Protein AF-0000000071043328 (afdb_homodimer)

pLDDT: mean 83.31, std 19.73, range [27.42, 98.62]

Radius of gyration: 29.7 Å; Cα contacts (8 Å, |Δi|>4): 327; chains: 2; bounding box: 66×90×74 Å

Structure (mmCIF, N/CA/C/O backbone):
data_AF-0000000071043328-model_v1
#
loop_
_entity.id
_entity.type
_entity.pdbx_description
1 polymer 'Putative trichohyalin isoform X2'
#
loop_
_atom_site.group_PDB
_atom_site.id
_atom_site.type_symbol
_atom_site.label_atom_id
_atom_site.label_alt_id
_atom_site.label_comp_id
_atom_site.label_asym_id
_atom_site.label_entity_id
_atom_site.label_seq_id
_atom_site.pdbx_PDB_ins_code
_atom_site.Cartn_x
_atom_site.Cartn_y
_atom_site.Cartn_z
_atom_site.occupancy
_atom_site.B_iso_or_equiv
_atom_site.auth_seq_id
_atom_site.auth_comp_id
_atom_site.auth_asym_id
_atom_site.auth_atom_id
_atom_site.pdbx_PDB_model_num
ATOM 1 N N . MET A 1 1 ? 5.844 -45.094 0.774 1 55.09 1 MET A N 1
ATOM 2 C CA . MET A 1 1 ? 4.453 -44.875 1.165 1 55.09 1 MET A CA 1
ATOM 3 C C . MET A 1 1 ? 4.258 -43.469 1.681 1 55.09 1 MET A C 1
ATOM 5 O O . MET A 1 1 ? 3.299 -42.781 1.301 1 55.09 1 MET A O 1
ATOM 9 N N . ALA A 1 2 ? 5.188 -43.031 2.434 1 58.41 2 ALA A N 1
ATOM 10 C CA . ALA A 1 2 ? 5.098 -41.719 3.061 1 58.41 2 ALA A CA 1
ATOM 11 C C . ALA A 1 2 ? 5.168 -40.594 2.016 1 58.41 2 ALA A C 1
ATOM 13 O O . ALA A 1 2 ? 4.414 -39.625 2.082 1 58.41 2 ALA A O 1
ATOM 14 N N . ALA A 1 3 ? 5.945 -40.812 0.994 1 64.25 3 ALA A N 1
ATOM 15 C CA . ALA A 1 3 ? 6.109 -39.812 -0.045 1 64.25 3 ALA A CA 1
ATOM 16 C C . ALA A 1 3 ? 4.852 -39.688 -0.904 1 64.25 3 ALA A C 1
ATOM 18 O O . ALA A 1 3 ? 4.453 -38.594 -1.29 1 64.25 3 ALA A O 1
ATOM 19 N N . ALA A 1 4 ? 4.125 -40.719 -1.155 1 68.56 4 ALA A N 1
ATOM 20 C CA . ALA A 1 4 ? 2.885 -40.719 -1.929 1 68.56 4 ALA A CA 1
ATOM 21 C C . ALA A 1 4 ? 1.776 -39.969 -1.19 1 68.56 4 ALA A C 1
ATOM 23 O O . ALA A 1 4 ? 1.01 -39.219 -1.801 1 68.56 4 ALA A O 1
ATOM 24 N N . ASN A 1 5 ? 1.777 -40.062 0.119 1 76.88 5 ASN A N 1
ATOM 25 C CA . ASN A 1 5 ? 0.77 -39.406 0.927 1 76.88 5 ASN A CA 1
ATOM 26 C C . ASN A 1 5 ? 0.981 -37.875 0.937 1 76.88 5 ASN A C 1
ATOM 28 O O . ASN A 1 5 ? 0.02 -37.125 0.849 1 76.88 5 ASN A O 1
ATOM 32 N N . LYS A 1 6 ? 2.289 -37.469 0.98 1 80.62 6 LYS A N 1
ATOM 33 C CA . LYS A 1 6 ? 2.598 -36.031 0.984 1 80.62 6 LYS A CA 1
ATOM 34 C C . LYS A 1 6 ? 2.199 -35.375 -0.336 1 80.62 6 LYS A C 1
ATOM 36 O O . LYS A 1 6 ? 1.647 -34.281 -0.349 1 80.62 6 LYS A O 1
ATOM 41 N N . MET A 1 7 ? 2.4 -36.094 -1.406 1 84.69 7 MET A N 1
ATOM 42 C CA . MET A 1 7 ? 2.061 -35.562 -2.721 1 84.69 7 MET A CA 1
ATOM 43 C C . MET A 1 7 ? 0.548 -35.469 -2.896 1 84.69 7 MET A C 1
ATOM 45 O O . MET A 1 7 ? 0.041 -34.5 -3.451 1 84.69 7 MET A O 1
ATOM 49 N N . LEU A 1 8 ? -0.138 -36.5 -2.369 1 86.31 8 LEU A N 1
ATOM 50 C CA . LEU A 1 8 ? -1.594 -36.5 -2.465 1 86.31 8 LEU A CA 1
ATOM 51 C C . LEU A 1 8 ? -2.166 -35.281 -1.706 1 86.31 8 LEU A C 1
ATOM 53 O O . LEU A 1 8 ? -3.094 -34.625 -2.184 1 86.31 8 LEU A O 1
ATOM 57 N N . LEU A 1 9 ? -1.607 -35.031 -0.558 1 88 9 LEU A N 1
ATOM 58 C CA . LEU A 1 9 ? -2.053 -33.875 0.218 1 88 9 LEU A CA 1
ATOM 59 C C . LEU A 1 9 ? -1.766 -32.594 -0.525 1 88 9 LEU A C 1
ATOM 61 O O . LEU A 1 9 ? -2.586 -31.672 -0.516 1 88 9 LEU A O 1
ATOM 65 N N . SER A 1 10 ? -0.58 -32.562 -1.107 1 90.69 10 SER A N 1
ATOM 66 C CA . SER A 1 10 ? -0.2 -31.375 -1.892 1 90.69 10 SER A CA 1
ATOM 67 C C . SER A 1 10 ? -1.146 -31.172 -3.07 1 90.69 10 SER A C 1
ATOM 69 O O . SER A 1 10 ? -1.56 -30.047 -3.352 1 90.69 10 SER A O 1
ATOM 71 N N . LEU A 1 11 ? -1.57 -32.25 -3.695 1 92.06 11 LEU A N 1
ATOM 72 C CA . LEU A 1 11 ? -2.465 -32.156 -4.848 1 92.06 11 LEU A CA 1
ATOM 73 C C . LEU A 1 11 ? -3.865 -31.734 -4.422 1 92.06 11 LEU A C 1
ATOM 75 O O . LEU A 1 11 ? -4.539 -31 -5.145 1 92.06 11 LEU A O 1
ATOM 79 N N . LYS A 1 12 ? -4.309 -32.219 -3.295 1 91.88 12 LYS A N 1
ATOM 80 C CA . LYS A 1 12 ? -5.602 -31.797 -2.758 1 91.88 12 LYS A CA 1
ATOM 81 C C . LYS A 1 12 ? -5.605 -30.312 -2.438 1 91.88 12 LYS A C 1
ATOM 83 O O . LYS A 1 12 ? -6.594 -29.609 -2.689 1 91.88 12 LYS A O 1
ATOM 88 N N . ARG A 1 13 ? -4.465 -29.859 -1.866 1 93 13 ARG A N 1
ATOM 89 C CA . ARG A 1 13 ? -4.32 -28.422 -1.576 1 93 13 ARG A CA 1
ATOM 90 C C . ARG A 1 13 ? -4.359 -27.609 -2.857 1 93 13 ARG A C 1
ATOM 92 O O . ARG A 1 13 ? -5.027 -26.578 -2.918 1 93 13 ARG A O 1
ATOM 99 N N . LEU A 1 14 ? -3.725 -28 -3.871 1 94.5 14 LEU A N 1
ATOM 100 C CA . LEU A 1 14 ? -3.693 -27.297 -5.145 1 94.5 14 LEU A CA 1
ATOM 101 C C . LEU A 1 14 ? -5.086 -27.234 -5.766 1 94.5 14 LEU A C 1
ATOM 103 O O . LEU A 1 14 ? -5.477 -26.203 -6.324 1 94.5 14 LEU A O 1
ATOM 107 N N . LYS A 1 15 ? -5.812 -28.375 -5.648 1 93.25 15 LYS A N 1
ATOM 108 C CA . LYS A 1 15 ? -7.18 -28.406 -6.16 1 93.25 15 LYS A CA 1
ATOM 109 C C . LYS A 1 15 ? -8.055 -27.391 -5.426 1 93.25 15 LYS A C 1
ATOM 111 O O . LYS A 1 15 ? -8.82 -26.656 -6.051 1 93.25 15 LYS A O 1
ATOM 116 N N . ARG A 1 16 ? -7.949 -27.359 -4.164 1 94.06 16 ARG A N 1
ATOM 117 C CA . ARG A 1 16 ? -8.719 -26.406 -3.367 1 94.06 16 ARG A CA 1
ATOM 118 C C . ARG A 1 16 ? -8.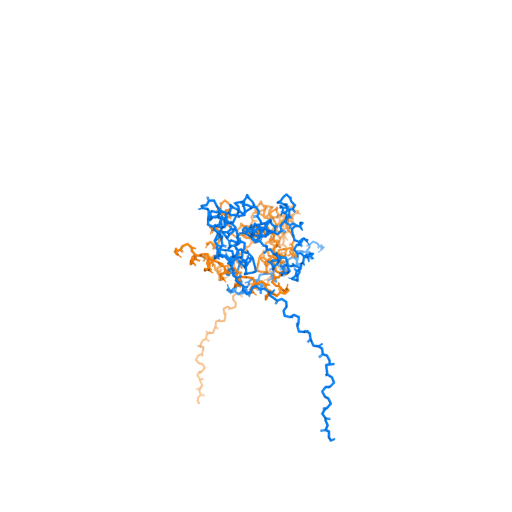391 -24.969 -3.756 1 94.06 16 ARG A C 1
ATOM 120 O O . ARG A 1 16 ? -9.281 -24.125 -3.836 1 94.06 16 ARG A O 1
ATOM 127 N N . LEU A 1 17 ? -7.129 -24.688 -3.971 1 95.06 17 LEU A N 1
ATOM 128 C CA . LEU A 1 17 ? -6.691 -23.344 -4.316 1 95.06 17 LEU A CA 1
ATOM 129 C C . LEU A 1 17 ? -7.184 -22.953 -5.703 1 95.06 17 LEU A C 1
ATOM 131 O O . LEU A 1 17 ? -7.551 -21.797 -5.938 1 95.06 17 LEU A O 1
ATOM 135 N N . LYS A 1 18 ? -7.227 -23.906 -6.598 1 94.69 18 LYS A N 1
ATOM 136 C CA . LYS A 1 18 ? -7.797 -23.641 -7.914 1 94.69 18 LYS A CA 1
ATOM 137 C C . LYS A 1 18 ? -9.281 -23.328 -7.816 1 94.69 18 LYS A C 1
ATOM 139 O O . LYS A 1 18 ? -9.773 -22.422 -8.492 1 94.69 18 LYS A O 1
ATOM 144 N N . ASP A 1 19 ? -10.016 -24.031 -6.918 1 93.69 19 ASP A N 1
ATOM 145 C CA . ASP A 1 19 ? -11.43 -23.75 -6.691 1 93.69 19 ASP A CA 1
ATOM 146 C C . ASP A 1 19 ? -11.633 -22.344 -6.156 1 93.69 19 ASP A C 1
ATOM 148 O O . ASP A 1 19 ? -12.602 -21.672 -6.52 1 93.69 19 ASP A O 1
ATOM 152 N N . GLU A 1 20 ? -10.75 -21.906 -5.273 1 92.5 20 GLU A N 1
ATOM 153 C CA . GLU A 1 20 ? -10.828 -20.547 -4.738 1 92.5 20 GLU A CA 1
ATOM 154 C C . GLU A 1 20 ? -10.664 -19.5 -5.844 1 92.5 20 GLU A C 1
ATOM 156 O O . GLU A 1 20 ? -11.375 -18.5 -5.863 1 92.5 20 GLU A O 1
ATOM 161 N N . ILE A 1 21 ? -9.766 -19.734 -6.766 1 93.94 21 ILE A N 1
ATOM 162 C CA . ILE A 1 21 ? -9.516 -18.812 -7.863 1 93.94 21 ILE A CA 1
ATOM 163 C C . ILE A 1 21 ? -10.711 -18.812 -8.812 1 93.94 21 ILE A C 1
ATOM 165 O O . ILE A 1 21 ? -11.094 -17.766 -9.352 1 93.94 21 ILE A O 1
ATOM 169 N N . LEU A 1 22 ? -11.344 -20.031 -8.969 1 92.38 22 LEU A N 1
ATOM 170 C CA . LEU A 1 22 ? -12.531 -20.156 -9.805 1 92.38 22 LEU A CA 1
ATOM 171 C C . LEU A 1 22 ? -13.68 -19.312 -9.242 1 92.38 22 LEU A C 1
ATOM 173 O O . LEU A 1 22 ? -14.578 -18.906 -9.984 1 92.38 22 LEU A O 1
ATOM 177 N N . ASN A 1 23 ? -13.602 -19.047 -7.977 1 91.69 23 ASN A N 1
ATOM 178 C CA . ASN A 1 23 ? -14.6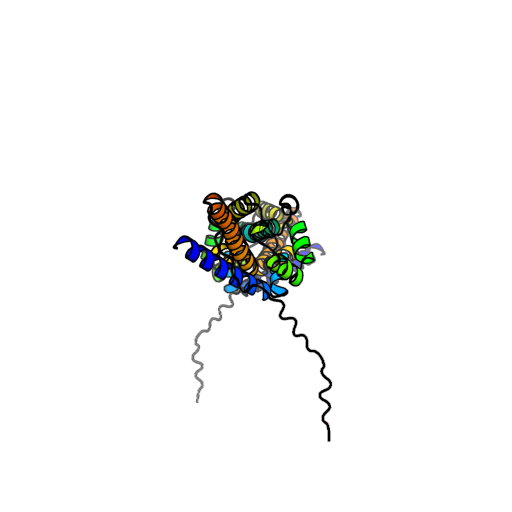72 -18.312 -7.324 1 91.69 23 ASN A CA 1
ATOM 179 C C . ASN A 1 23 ? -14.281 -16.844 -7.094 1 91.69 23 ASN A C 1
ATOM 181 O O . ASN A 1 23 ? -14.93 -16.141 -6.316 1 91.69 23 ASN A O 1
ATOM 185 N N . LEU A 1 24 ? -13.242 -16.406 -7.719 1 90.12 24 LEU A N 1
ATOM 186 C CA . LEU A 1 24 ? -12.82 -15.016 -7.617 1 90.12 24 LEU A CA 1
ATOM 187 C C . LEU A 1 24 ? -13.922 -14.078 -8.094 1 90.12 24 LEU A C 1
ATOM 189 O O . LEU A 1 24 ? -14.578 -14.344 -9.109 1 90.12 24 LEU A O 1
ATOM 193 N N . LYS A 1 25 ? -14.102 -12.984 -7.395 1 89.75 25 LYS A N 1
ATOM 194 C CA . LYS A 1 25 ? -15 -11.93 -7.863 1 89.75 25 LYS A CA 1
ATOM 195 C C . LYS A 1 25 ? -14.25 -10.914 -8.727 1 89.75 25 LYS A C 1
ATOM 197 O O . LYS A 1 25 ? -13.055 -10.695 -8.539 1 89.75 25 LYS A O 1
ATOM 202 N N . GLN A 1 26 ? -15 -10.359 -9.656 1 89.38 26 GLN A N 1
ATOM 203 C CA . GLN A 1 26 ? -14.438 -9.305 -10.492 1 89.38 26 GLN A CA 1
ATOM 204 C C . GLN A 1 26 ? -13.883 -8.164 -9.648 1 89.38 26 GLN A C 1
ATOM 206 O O . GLN A 1 26 ? -12.844 -7.586 -9.969 1 89.38 26 GLN A O 1
ATOM 211 N N . SER A 1 27 ? -14.57 -7.848 -8.578 1 83.56 27 SER A N 1
ATOM 212 C CA . SER A 1 27 ? -14.148 -6.777 -7.676 1 83.56 27 SER A CA 1
ATOM 213 C C . SER A 1 27 ? -12.805 -7.094 -7.035 1 83.56 27 SER A C 1
ATOM 215 O O . SER A 1 27 ? -12 -6.191 -6.793 1 83.56 27 SER A O 1
ATOM 217 N N . THR A 1 28 ? -12.508 -8.367 -6.762 1 82.06 28 THR A N 1
ATOM 218 C CA . THR A 1 28 ? -11.234 -8.797 -6.184 1 82.06 28 THR A CA 1
ATOM 219 C C . THR A 1 28 ? -10.094 -8.555 -7.164 1 82.06 28 THR A C 1
ATOM 221 O O . THR A 1 28 ? -9.047 -8.023 -6.785 1 82.06 28 THR A O 1
ATOM 224 N N . VAL A 1 29 ? -10.328 -8.844 -8.445 1 89 29 VAL A N 1
ATOM 225 C CA . VAL A 1 29 ? -9.328 -8.617 -9.484 1 89 29 VAL A CA 1
ATOM 226 C C . VAL A 1 29 ? -9.078 -7.121 -9.641 1 89 29 VAL A C 1
ATOM 228 O O . VAL A 1 29 ? -7.926 -6.688 -9.75 1 89 29 VAL A O 1
ATOM 231 N N . ALA A 1 30 ? -10.172 -6.375 -9.578 1 83.81 30 ALA A N 1
ATOM 232 C CA . ALA A 1 30 ? -10.062 -4.922 -9.664 1 83.81 30 ALA A CA 1
ATOM 233 C C . ALA A 1 30 ? -9.258 -4.359 -8.492 1 83.81 30 ALA A C 1
ATOM 235 O O . ALA A 1 30 ? -8.469 -3.43 -8.656 1 83.81 30 ALA A O 1
ATOM 236 N N . GLU A 1 31 ? -9.492 -4.918 -7.359 1 80.81 31 GLU A N 1
ATOM 237 C CA . GLU A 1 31 ? -8.758 -4.512 -6.16 1 80.81 31 GLU A CA 1
ATOM 238 C C . GLU A 1 31 ? -7.266 -4.781 -6.312 1 80.81 31 GLU A C 1
ATOM 240 O O . GLU A 1 31 ? -6.441 -3.93 -5.969 1 80.81 31 GLU A O 1
ATOM 245 N N . ILE A 1 32 ? -6.895 -5.926 -6.766 1 84.81 32 ILE A N 1
ATOM 246 C CA . ILE A 1 32 ? -5.488 -6.266 -6.965 1 84.81 32 ILE A CA 1
ATOM 247 C C . ILE A 1 32 ? -4.863 -5.305 -7.973 1 84.81 32 ILE A C 1
ATOM 249 O O . ILE A 1 32 ? -3.771 -4.777 -7.746 1 84.81 32 ILE A O 1
ATOM 253 N N . ARG A 1 33 ? -5.578 -5.055 -9 1 82.44 33 ARG A N 1
ATOM 254 C CA . ARG A 1 33 ? -5.105 -4.191 -10.078 1 82.44 33 ARG A CA 1
ATOM 255 C C . ARG A 1 33 ? -4.906 -2.762 -9.594 1 82.44 33 ARG A C 1
ATOM 257 O O . ARG A 1 33 ? -3.941 -2.098 -9.977 1 82.44 33 ARG A O 1
ATOM 264 N N . SER A 1 34 ? -5.832 -2.309 -8.836 1 74.31 34 SER A N 1
ATOM 265 C CA . SER A 1 34 ? -5.824 -0.915 -8.406 1 74.31 34 SER A CA 1
ATOM 266 C C . SER A 1 34 ? -4.891 -0.707 -7.219 1 74.31 34 SER A C 1
ATOM 268 O O . SER A 1 34 ? -4.848 0.381 -6.641 1 74.31 34 SER A O 1
ATOM 270 N N . TYR A 1 35 ? -4.355 -1.913 -6.922 1 68 35 TYR A N 1
ATOM 271 C CA . TYR A 1 35 ? -3.432 -1.792 -5.801 1 68 35 TYR A CA 1
ATOM 272 C C . TYR A 1 35 ? -2.355 -0.751 -6.09 1 68 35 TYR A C 1
ATOM 274 O O . TYR A 1 35 ? -1.749 -0.759 -7.164 1 68 35 TYR A O 1
ATOM 282 N N . SER A 1 36 ? -2.439 0.444 -5.832 1 54.66 36 SER A N 1
ATOM 283 C CA . SER A 1 36 ? -1.44 1.483 -6.055 1 54.66 36 SER A CA 1
ATOM 284 C C . SER A 1 36 ? -0.15 1.182 -5.301 1 54.66 36 SER A C 1
ATOM 286 O O . SER A 1 36 ? -0.187 0.688 -4.172 1 54.66 36 SER A O 1
ATOM 288 N N . LYS A 1 37 ? 0.862 0.833 -6.191 1 48.47 37 LYS A N 1
ATOM 289 C CA . LYS A 1 37 ? 2.201 0.502 -5.715 1 48.47 37 LYS A CA 1
ATOM 290 C C . LYS A 1 37 ? 2.428 1.033 -4.301 1 48.47 37 LYS A C 1
ATOM 292 O O . LYS A 1 37 ? 2.801 0.278 -3.4 1 48.47 37 LYS A O 1
ATOM 297 N N . HIS A 1 38 ? 3.285 2.166 -4.262 1 48.28 38 HIS A N 1
ATOM 298 C CA . HIS A 1 38 ? 4.168 2.619 -3.193 1 48.28 38 HIS A CA 1
ATOM 299 C C . HIS A 1 38 ? 3.402 3.432 -2.154 1 48.28 38 HIS A C 1
ATOM 301 O O . HIS A 1 38 ? 2.719 4.398 -2.496 1 48.28 38 HIS A O 1
ATOM 307 N N . THR A 1 39 ? 2.752 2.639 -1.415 1 55.19 39 THR A N 1
ATOM 308 C CA . THR A 1 39 ? 2.172 3.256 -0.229 1 55.19 39 THR A CA 1
ATOM 309 C C . THR A 1 39 ? 3.133 4.273 0.376 1 55.19 39 THR A C 1
ATOM 311 O O . THR A 1 39 ? 3.254 4.375 1.599 1 55.19 39 THR A O 1
ATOM 314 N N . PRO A 1 40 ? 4.055 4.629 -0.543 1 64.62 40 PRO A N 1
ATOM 315 C CA . PRO A 1 40 ? 4.855 5.766 -0.079 1 64.62 40 PRO A CA 1
ATOM 316 C C . PRO A 1 40 ? 4.012 7.012 0.18 1 64.62 40 PRO A C 1
ATOM 318 O O . PRO A 1 40 ? 4.387 7.855 1 1 64.62 40 PRO A O 1
ATOM 321 N N . HIS A 1 41 ? 2.879 6.895 -0.45 1 75.25 41 HIS A N 1
ATOM 322 C CA . HIS A 1 41 ? 2.061 8.102 -0.341 1 75.25 41 HIS A CA 1
ATOM 323 C C . HIS A 1 41 ? 1.613 8.336 1.098 1 75.25 41 HIS A C 1
ATOM 325 O O . HIS A 1 41 ? 1.796 9.422 1.64 1 75.25 41 HIS A O 1
ATOM 331 N N . VAL A 1 42 ? 1.229 7.234 1.677 1 86.31 42 VAL A N 1
ATOM 332 C CA . VAL A 1 42 ? 0.677 7.371 3.02 1 86.31 42 VAL A CA 1
ATOM 333 C C . VAL A 1 42 ? 1.786 7.75 3.998 1 86.31 42 VAL A C 1
ATOM 335 O O . VAL A 1 42 ? 1.62 8.656 4.812 1 86.31 42 VAL A O 1
ATOM 338 N N . HIS A 1 43 ? 2.889 7.129 3.807 1 87.31 43 HIS A N 1
ATOM 339 C CA . HIS A 1 43 ? 4.008 7.422 4.695 1 87.31 43 HIS A CA 1
ATOM 340 C C . HIS A 1 43 ? 4.48 8.859 4.531 1 87.31 43 HIS A C 1
ATOM 342 O O . HIS A 1 43 ? 4.645 9.586 5.52 1 87.31 43 HIS A O 1
ATOM 348 N N . LYS A 1 44 ? 4.637 9.289 3.338 1 90.94 44 LYS A N 1
ATOM 349 C CA . LYS A 1 44 ? 5.117 10.641 3.072 1 90.94 44 LYS A CA 1
ATOM 350 C C . LYS A 1 44 ? 4.125 11.688 3.568 1 90.94 44 LYS A C 1
ATOM 352 O O . LYS A 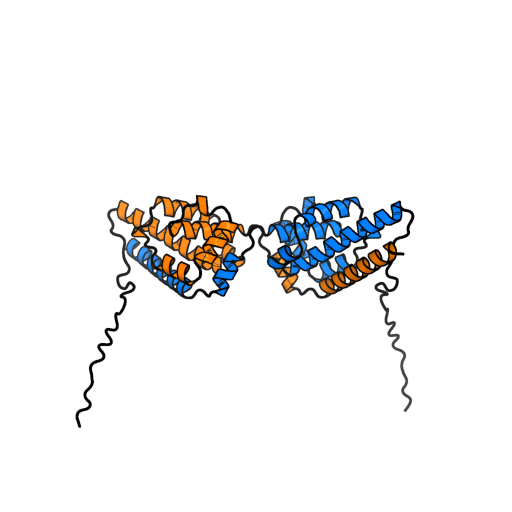1 44 ? 4.52 12.719 4.102 1 90.94 44 LYS A O 1
ATOM 357 N N . VAL A 1 45 ? 2.822 11.406 3.395 1 94.94 45 VAL A N 1
ATOM 358 C CA . VAL A 1 45 ? 1.792 12.305 3.895 1 94.94 45 VAL A CA 1
ATOM 359 C C . VAL A 1 45 ? 1.877 12.398 5.418 1 94.94 45 VAL A C 1
ATOM 361 O O . VAL A 1 45 ? 1.81 13.492 5.984 1 94.94 45 VAL A O 1
ATOM 364 N N . MET A 1 46 ? 2.096 11.258 6.031 1 95.06 46 MET A N 1
ATOM 365 C CA . MET A 1 46 ? 2.135 11.258 7.488 1 95.06 46 MET A CA 1
ATOM 366 C C . MET A 1 46 ? 3.418 11.906 7.996 1 95.06 46 MET A C 1
ATOM 368 O O . MET A 1 46 ? 3.406 12.602 9.016 1 95.06 46 MET A O 1
ATOM 372 N N . ILE A 1 47 ? 4.512 11.766 7.301 1 95.56 47 ILE A N 1
ATOM 373 C CA . ILE A 1 47 ? 5.742 12.484 7.621 1 95.56 47 ILE A CA 1
ATOM 374 C C . ILE A 1 47 ? 5.488 13.992 7.574 1 95.56 47 ILE A C 1
ATOM 376 O O . ILE A 1 47 ? 5.773 14.703 8.539 1 95.56 47 ILE A O 1
ATOM 380 N N . ALA A 1 48 ? 4.883 14.469 6.465 1 97.81 48 ALA A N 1
ATOM 381 C CA . ALA A 1 48 ? 4.605 15.891 6.297 1 97.81 48 ALA A CA 1
ATOM 382 C C . ALA A 1 48 ? 3.695 16.406 7.41 1 97.81 48 ALA A C 1
ATOM 384 O O . ALA A 1 48 ? 3.941 17.469 7.98 1 97.81 48 ALA A O 1
ATOM 385 N N . THR A 1 49 ? 2.707 15.609 7.766 1 98.31 49 THR A N 1
ATOM 386 C CA . THR A 1 49 ? 1.745 15.969 8.805 1 98.31 49 THR A CA 1
ATOM 387 C C . THR A 1 49 ? 2.434 16.109 10.156 1 98.31 49 THR A C 1
ATOM 389 O O . THR A 1 49 ? 2.27 17.109 10.844 1 98.31 49 THR A O 1
ATOM 392 N N . TYR A 1 50 ? 3.232 15.188 10.461 1 98.12 50 TYR A N 1
ATOM 393 C CA . TYR A 1 50 ? 3.84 15.18 11.789 1 98.12 50 TYR A CA 1
ATOM 394 C C . TYR A 1 50 ? 4.965 16.203 11.875 1 98.12 50 TYR A C 1
ATOM 396 O O . TYR A 1 50 ? 5.25 16.734 12.953 1 98.12 50 TYR A O 1
ATOM 404 N N . ILE A 1 51 ? 5.586 16.547 10.805 1 98.31 51 ILE A N 1
ATOM 405 C CA . ILE A 1 51 ? 6.535 17.656 10.789 1 98.31 51 ILE A CA 1
ATOM 406 C C . ILE A 1 51 ? 5.82 18.953 11.18 1 98.31 51 ILE A C 1
ATOM 408 O O . ILE A 1 51 ? 6.316 19.719 12.008 1 98.31 51 ILE A O 1
ATOM 412 N N . LEU A 1 52 ? 4.605 19.156 10.68 1 98.31 52 LEU A N 1
ATOM 413 C CA . LEU A 1 52 ? 3.838 20.359 11.008 1 98.31 52 LEU A CA 1
ATOM 414 C C . LEU A 1 52 ? 3.441 20.359 12.477 1 98.31 52 LEU A C 1
ATOM 416 O O . LEU A 1 52 ? 3.277 21.422 13.086 1 98.31 52 LEU A O 1
ATOM 420 N N . LEU A 1 53 ? 3.379 19.172 12.984 1 97.25 53 LEU A N 1
ATOM 421 C CA . LEU A 1 53 ? 2.949 19.047 14.375 1 97.25 53 LEU A CA 1
ATOM 422 C C . LEU A 1 53 ? 4.145 19.078 15.32 1 97.25 53 LEU A C 1
ATOM 424 O O . LEU A 1 53 ? 3.996 18.875 16.531 1 97.25 53 LEU A O 1
ATOM 428 N N . GLY A 1 54 ? 5.305 19.219 14.766 1 96.62 54 GLY A N 1
ATOM 429 C CA . GLY A 1 54 ? 6.449 19.531 15.602 1 96.62 54 GLY A CA 1
ATOM 430 C C . GLY A 1 54 ? 7.402 18.375 15.766 1 96.62 54 GLY A C 1
ATOM 431 O O . GLY A 1 54 ? 8.305 18.422 16.609 1 96.62 54 GLY A O 1
ATOM 432 N N . ASN A 1 55 ? 7.238 17.344 15.023 1 96.56 55 ASN A N 1
ATOM 433 C CA . ASN A 1 55 ? 8.141 16.203 15.094 1 96.56 55 ASN A CA 1
ATOM 434 C C . ASN A 1 55 ? 9.312 16.359 14.133 1 96.56 55 ASN A C 1
ATOM 436 O O . ASN A 1 55 ? 9.18 16.953 13.062 1 96.56 55 ASN A O 1
ATOM 440 N N . LYS A 1 56 ? 10.43 15.805 14.523 1 95.5 56 LYS A N 1
ATOM 441 C CA . LYS A 1 56 ? 11.609 15.828 13.656 1 95.5 56 LYS A CA 1
ATOM 442 C C . LYS A 1 56 ? 11.5 14.781 12.555 1 95.5 56 LYS A C 1
ATOM 444 O O . LYS A 1 56 ? 11.125 13.633 12.82 1 95.5 56 LYS A O 1
ATOM 449 N N . GLU A 1 57 ? 11.828 15.227 11.383 1 93.19 57 GLU A N 1
ATOM 450 C CA . GLU A 1 57 ? 11.734 14.344 10.219 1 93.19 57 GLU A CA 1
ATOM 451 C C . GLU A 1 57 ? 12.523 13.055 10.438 1 93.19 57 GLU A C 1
ATOM 453 O O . GLU A 1 57 ? 12.102 11.984 10.008 1 93.19 57 GLU A O 1
ATOM 458 N N . SER A 1 58 ? 13.68 13.203 11.07 1 92.62 58 SER A N 1
ATOM 459 C CA . SER A 1 58 ? 14.578 12.078 11.273 1 92.62 58 SER A CA 1
ATOM 460 C C . SER A 1 58 ? 13.898 10.953 12.055 1 92.62 58 SER A C 1
ATOM 462 O O . SER A 1 58 ? 14.227 9.781 11.883 1 92.62 58 SER A O 1
ATOM 464 N N . GLU A 1 59 ? 12.93 11.227 12.836 1 92.5 59 GLU A N 1
ATOM 465 C CA . GLU A 1 59 ? 12.242 10.25 13.672 1 92.5 59 GLU A CA 1
ATOM 466 C C . GLU A 1 59 ? 11.062 9.625 12.938 1 92.5 59 GLU A C 1
ATOM 468 O O . GLU A 1 59 ? 10.453 8.664 13.422 1 92.5 59 GLU A O 1
ATOM 473 N N . LEU A 1 60 ? 10.805 10.109 11.758 1 93.88 60 LEU A N 1
ATOM 474 C CA . LEU A 1 60 ? 9.57 9.758 11.062 1 93.88 60 LEU A CA 1
ATOM 475 C C . LEU A 1 60 ? 9.859 8.891 9.844 1 93.88 60 LEU A C 1
ATOM 477 O O . LEU A 1 60 ? 8.945 8.328 9.25 1 93.88 60 LEU A O 1
ATOM 481 N N . LYS A 1 61 ? 11.117 8.688 9.578 1 88.81 61 LYS A N 1
ATOM 482 C CA . LYS A 1 61 ? 11.516 8.039 8.336 1 88.81 61 LYS A CA 1
ATOM 483 C C . LYS A 1 61 ? 11.273 6.531 8.406 1 88.81 61 LYS A C 1
ATOM 485 O O . LYS A 1 61 ? 11.031 5.887 7.383 1 88.81 61 LYS A O 1
ATOM 490 N N . ASP A 1 62 ? 11.406 6.031 9.602 1 84.88 62 ASP A N 1
ATOM 491 C CA . ASP A 1 62 ? 11.117 4.613 9.797 1 84.88 62 ASP A CA 1
ATOM 492 C C . ASP A 1 62 ? 9.609 4.375 9.914 1 84.88 62 ASP A C 1
ATOM 494 O O . ASP A 1 62 ? 8.977 4.809 10.883 1 84.88 62 ASP A O 1
ATOM 498 N N . TRP A 1 63 ? 9.039 3.617 8.961 1 84.06 63 TRP A N 1
ATOM 499 C CA . TRP A 1 63 ? 7.586 3.463 8.914 1 84.06 63 TRP A CA 1
ATOM 500 C C . TRP A 1 63 ? 7.07 2.752 10.164 1 84.06 63 TRP A C 1
ATOM 502 O O . TRP A 1 63 ? 6.016 3.104 10.695 1 84.06 63 TRP A O 1
ATOM 512 N N . LYS A 1 64 ? 7.785 1.702 10.562 1 82.25 64 LYS A N 1
ATOM 513 C CA . LYS A 1 64 ? 7.344 0.99 11.758 1 82.25 64 LYS A CA 1
ATOM 514 C C . LYS A 1 64 ? 7.285 1.926 12.961 1 82.25 64 LYS A C 1
ATOM 516 O O . LYS A 1 64 ? 6.348 1.855 13.766 1 82.25 64 LYS A O 1
ATOM 521 N N . LYS A 1 65 ? 8.258 2.736 13.094 1 88.12 65 LYS A N 1
ATOM 522 C CA . LYS A 1 65 ? 8.25 3.73 14.164 1 88.12 65 LYS A CA 1
ATOM 523 C C . LYS A 1 65 ? 7.121 4.738 13.977 1 88.12 65 LYS A C 1
ATOM 525 O O . LYS A 1 65 ? 6.469 5.137 14.945 1 88.12 65 LYS A O 1
ATOM 530 N N . MET A 1 66 ? 6.918 5.156 12.766 1 90.19 66 MET A N 1
ATOM 531 C CA . MET A 1 66 ? 5.824 6.07 12.445 1 90.19 66 MET A CA 1
ATOM 532 C C . MET A 1 66 ? 4.477 5.441 12.789 1 90.19 66 MET A C 1
ATOM 534 O O . MET A 1 66 ? 3.607 6.102 13.359 1 90.19 66 MET A O 1
ATOM 538 N N . GLN A 1 67 ? 4.359 4.168 12.438 1 87.88 67 GLN A N 1
ATOM 539 C CA . GLN A 1 67 ? 3.137 3.451 12.773 1 87.88 67 GLN A CA 1
ATOM 540 C C . GLN A 1 67 ? 2.891 3.463 14.281 1 87.88 67 GLN A C 1
ATOM 542 O O . GLN A 1 67 ? 1.774 3.727 14.734 1 87.88 67 GLN A O 1
ATOM 547 N N . ALA A 1 68 ? 3.955 3.156 14.977 1 91.62 68 ALA A N 1
ATOM 548 C CA . ALA A 1 68 ? 3.857 3.168 16.438 1 91.62 68 ALA A CA 1
ATOM 549 C C . ALA A 1 68 ? 3.457 4.551 16.938 1 91.62 68 ALA A C 1
ATOM 551 O O . ALA A 1 68 ? 2.652 4.668 17.859 1 91.62 68 ALA A O 1
ATOM 552 N N . LEU A 1 69 ? 4.004 5.543 16.375 1 94.69 69 LEU A N 1
ATOM 553 C CA . LEU A 1 69 ? 3.688 6.914 16.75 1 94.69 69 LEU A CA 1
ATOM 554 C C . LEU A 1 69 ? 2.229 7.242 16.453 1 94.69 69 LEU A C 1
ATOM 556 O O . LEU A 1 69 ? 1.545 7.859 17.281 1 94.69 69 LEU A O 1
ATOM 560 N N . ILE A 1 70 ? 1.758 6.887 15.273 1 93.81 70 ILE A N 1
ATOM 561 C CA . ILE A 1 70 ? 0.364 7.094 14.898 1 93.81 70 ILE A CA 1
ATOM 562 C C . ILE A 1 70 ? -0.55 6.387 15.898 1 93.81 70 ILE A C 1
ATOM 564 O O . ILE A 1 70 ? -1.537 6.961 16.359 1 93.81 70 ILE A O 1
ATOM 568 N N . GLY A 1 71 ? -0.171 5.172 16.203 1 93.19 71 GLY A N 1
ATOM 569 C CA . GLY A 1 71 ? -0.938 4.402 17.172 1 93.19 71 GLY A CA 1
ATOM 570 C C . GLY A 1 71 ? -0.961 5.031 18.547 1 93.19 71 GLY A C 1
ATOM 571 O O . GLY A 1 71 ? -2.014 5.098 19.188 1 93.19 71 GLY A O 1
ATOM 572 N N . LYS A 1 72 ? 0.156 5.453 19 1 94.81 72 LYS A N 1
ATOM 573 C CA . LYS A 1 72 ? 0.272 6.094 20.297 1 94.81 72 LYS A CA 1
ATOM 574 C C . LYS A 1 72 ? -0.52 7.398 20.344 1 94.81 72 LYS A C 1
ATOM 576 O O . LYS A 1 72 ? -1.137 7.719 21.359 1 94.81 72 LYS A O 1
ATOM 581 N N . THR A 1 73 ? -0.445 8.188 19.328 1 95.19 73 THR A N 1
ATOM 582 C CA . THR A 1 73 ? -1.189 9.438 19.266 1 95.19 73 THR A CA 1
ATOM 583 C C . THR A 1 73 ? -2.691 9.18 19.281 1 95.19 73 THR A C 1
ATOM 585 O O . THR A 1 73 ? -3.424 9.805 20.062 1 95.19 73 THR A O 1
ATOM 588 N N . GLY A 1 74 ? -3.139 8.242 18.453 1 93.75 74 GLY A N 1
ATOM 589 C CA . GLY A 1 74 ? -4.543 7.867 18.391 1 93.75 74 GLY A CA 1
ATOM 590 C C . GLY A 1 74 ? -5.43 8.961 17.828 1 93.75 74 GLY A C 1
ATOM 591 O O . GLY A 1 74 ? -4.941 10.039 17.469 1 93.75 74 GLY A O 1
ATOM 592 N N . LYS A 1 75 ? -6.754 8.672 17.734 1 93.44 75 LYS A N 1
ATOM 593 C CA . LYS A 1 75 ? -7.758 9.57 17.156 1 93.44 75 LYS A CA 1
ATOM 594 C C . LYS A 1 75 ? -7.84 10.875 17.938 1 93.44 75 LYS A C 1
ATOM 596 O O . LYS A 1 75 ? -7.773 11.961 17.359 1 93.44 75 LYS A O 1
ATOM 601 N N . GLU A 1 76 ? -7.883 10.758 19.219 1 96.25 76 GLU A N 1
ATOM 602 C CA . GLU A 1 76 ? -8.055 11.945 20.047 1 96.25 76 GLU A CA 1
ATOM 603 C C . GLU A 1 76 ? -6.785 12.797 20.062 1 96.25 76 GLU A C 1
ATOM 605 O O . GLU A 1 76 ? -6.859 14.023 20.078 1 96.25 76 GLU A O 1
ATOM 610 N N . GLY A 1 77 ? -5.645 12.133 20.109 1 96.5 77 GLY A N 1
ATOM 611 C CA . GLY A 1 77 ? -4.383 12.859 20.047 1 96.5 77 GLY A CA 1
ATOM 612 C C . GLY A 1 77 ? -4.199 13.625 18.75 1 96.5 77 GLY A C 1
ATOM 613 O O . GLY A 1 77 ? -3.758 14.781 18.766 1 96.5 77 GLY A O 1
ATOM 614 N N . MET A 1 78 ? -4.551 13.047 17.625 1 95.62 78 MET A N 1
ATOM 615 C CA . MET A 1 78 ? -4.449 13.703 16.328 1 95.62 78 MET A CA 1
ATOM 616 C C . MET A 1 78 ? -5.387 14.906 16.25 1 95.62 78 MET A C 1
ATOM 618 O O . MET A 1 78 ? -4.992 15.977 15.781 1 95.62 78 MET A O 1
ATOM 622 N N . LYS A 1 79 ? -6.609 14.695 16.734 1 95.44 79 LYS A N 1
ATOM 623 C CA . LYS A 1 79 ? -7.578 15.789 16.766 1 95.44 79 LYS A CA 1
ATOM 624 C C . LYS A 1 79 ? -7.039 16.969 17.578 1 95.44 79 LYS A C 1
ATOM 626 O O . LYS A 1 79 ? -7.047 18.109 17.094 1 95.44 79 LYS A O 1
ATOM 631 N N . ARG A 1 80 ? -6.598 16.641 18.719 1 96.44 80 ARG A N 1
ATOM 632 C CA . ARG A 1 80 ? -6.094 17.672 19.625 1 96.44 80 ARG A CA 1
ATOM 633 C C . ARG A 1 80 ? -4.922 18.422 19 1 96.44 80 ARG A C 1
ATOM 635 O O . ARG A 1 80 ? -4.895 19.656 19 1 96.44 80 ARG A O 1
ATOM 642 N N . ARG A 1 81 ? -3.949 17.766 18.5 1 96.31 81 ARG A N 1
ATOM 643 C CA . ARG A 1 81 ? -2.734 18.359 17.953 1 96.31 81 ARG A CA 1
ATOM 644 C C . ARG A 1 81 ? -3.051 19.219 16.734 1 96.31 81 ARG A C 1
ATOM 646 O O . ARG A 1 81 ? -2.477 20.312 16.578 1 96.31 81 ARG A O 1
ATOM 653 N N . VAL A 1 82 ? -3.951 18.75 15.891 1 96.69 82 VAL A N 1
ATOM 654 C CA . VAL A 1 82 ? -4.332 19.516 14.711 1 96.69 82 VAL A CA 1
ATOM 655 C C . VAL A 1 82 ? -5.082 20.781 15.133 1 96.69 82 VAL A C 1
ATOM 657 O O . VAL A 1 82 ? -4.859 21.859 14.578 1 96.69 82 VAL A O 1
ATOM 660 N N . MET A 1 83 ? -5.961 20.688 16.125 1 95.38 83 MET A N 1
ATOM 661 C CA . MET A 1 83 ? -6.719 21.844 16.609 1 95.38 83 MET A CA 1
ATOM 662 C C . MET A 1 83 ? -5.797 22.875 17.25 1 95.38 83 MET A C 1
ATOM 664 O O . MET A 1 83 ? -6.039 24.078 17.141 1 95.38 83 MET A O 1
ATOM 668 N N . GLU A 1 84 ? -4.77 22.328 17.812 1 95.31 84 GLU A N 1
ATOM 669 C CA . GLU A 1 84 ? -3.855 23.219 18.531 1 95.31 84 GLU A CA 1
ATOM 670 C C . GLU A 1 84 ? -2.797 23.797 17.609 1 95.31 84 GLU A C 1
ATOM 672 O O . GLU A 1 84 ? -2.113 24.766 17.953 1 95.31 84 GLU A O 1
ATOM 677 N N . ALA A 1 85 ? -2.656 23.234 16.469 1 96.44 85 ALA A N 1
ATOM 678 C CA . ALA A 1 85 ? -1.673 23.734 15.523 1 96.44 85 ALA A CA 1
ATOM 679 C C . ALA A 1 85 ? -1.999 25.172 15.102 1 96.44 85 ALA A C 1
ATOM 681 O O . ALA A 1 85 ? -3.111 25.453 14.656 1 96.44 85 ALA A O 1
ATOM 682 N N . ASP A 1 86 ? -1.062 26.031 15.297 1 94.5 86 ASP A N 1
ATOM 683 C CA . ASP A 1 86 ? -1.162 27.438 14.969 1 94.5 86 ASP A CA 1
ATOM 684 C C . ASP A 1 86 ? -0.186 27.812 13.859 1 94.5 86 ASP A C 1
ATOM 686 O O . ASP A 1 86 ? 1.027 27.859 14.078 1 94.5 86 ASP A O 1
ATOM 690 N N . PRO A 1 87 ? -0.704 28.156 12.695 1 95.44 87 PRO A N 1
ATOM 691 C CA . PRO A 1 87 ? 0.172 28.5 11.57 1 95.44 87 PRO A CA 1
ATOM 692 C C . PRO A 1 87 ? 1.125 29.641 11.906 1 95.44 87 PRO A C 1
ATOM 694 O O . PRO A 1 87 ? 2.207 29.75 11.32 1 95.44 87 PRO A O 1
ATOM 697 N N . ASN A 1 88 ? 0.749 30.5 12.883 1 94 88 ASN A N 1
ATOM 698 C CA . ASN A 1 88 ? 1.611 31.625 13.266 1 94 88 ASN A CA 1
ATOM 699 C C . ASN A 1 88 ? 2.844 31.141 14.023 1 94 88 ASN A C 1
ATOM 701 O O . ASN A 1 88 ? 3.824 31.875 14.156 1 94 88 ASN A O 1
ATOM 705 N N . LYS A 1 89 ? 2.768 29.938 14.516 1 96.12 89 LYS A N 1
ATOM 706 C CA . LYS A 1 89 ? 3.857 29.391 15.32 1 96.12 89 LYS A CA 1
ATOM 707 C C . LYS A 1 89 ? 4.699 28.406 14.516 1 96.12 89 LYS A C 1
ATOM 709 O O . LYS A 1 89 ? 5.688 27.875 15.023 1 96.12 89 LYS A O 1
ATOM 714 N N . ILE A 1 90 ? 4.355 28.125 13.32 1 97.81 90 ILE A N 1
ATOM 715 C CA . ILE A 1 90 ? 5.098 27.219 12.445 1 97.81 90 ILE A CA 1
ATOM 716 C C . ILE A 1 90 ? 6.105 28.016 11.617 1 97.81 90 ILE A C 1
ATOM 718 O O . ILE A 1 90 ? 5.75 29.031 10.992 1 97.81 90 ILE A O 1
ATOM 722 N N . ARG A 1 91 ? 7.359 27.656 11.633 1 97.44 91 ARG A N 1
ATOM 723 C CA . ARG A 1 91 ? 8.414 28.344 10.891 1 97.44 91 ARG A CA 1
ATOM 724 C C . ARG A 1 91 ? 8.219 28.188 9.383 1 97.44 91 ARG A C 1
ATOM 726 O O . ARG A 1 91 ? 7.844 27.109 8.914 1 97.44 91 ARG A O 1
ATOM 733 N N . PRO A 1 92 ? 8.484 29.25 8.68 1 97.81 92 PRO A N 1
ATOM 734 C CA . PRO A 1 92 ? 8.375 29.172 7.223 1 97.81 92 PRO A CA 1
ATOM 735 C C . PRO A 1 92 ? 9.234 28.062 6.625 1 97.81 92 PRO A C 1
ATOM 737 O O . PRO A 1 92 ? 8.852 27.438 5.633 1 97.81 92 PRO A O 1
ATOM 740 N N . GLU A 1 93 ? 10.398 27.812 7.164 1 97.94 93 GLU A N 1
ATOM 741 C CA . GLU A 1 93 ? 11.273 26.75 6.695 1 97.94 93 GLU A CA 1
ATOM 742 C C . GLU A 1 93 ? 10.594 25.391 6.82 1 97.94 93 GLU A C 1
ATOM 744 O O . GLU A 1 93 ? 10.742 24.531 5.949 1 97.94 93 GLU A O 1
ATOM 749 N N . THR A 1 94 ? 9.883 25.172 7.918 1 98.44 94 THR A N 1
ATOM 750 C CA . THR A 1 94 ? 9.109 23.953 8.125 1 98.44 94 THR A CA 1
ATOM 751 C C . THR A 1 94 ? 8.031 23.797 7.059 1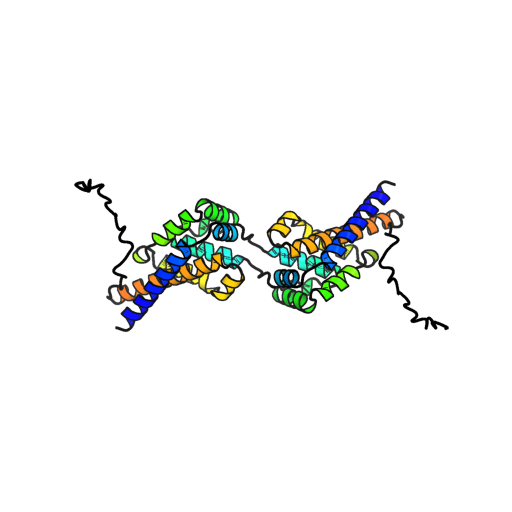 98.44 94 THR A C 1
ATOM 753 O O . THR A 1 94 ? 7.883 22.734 6.473 1 98.44 94 THR A O 1
ATOM 756 N N . ALA A 1 95 ? 7.293 24.875 6.801 1 98.44 95 ALA A N 1
ATOM 757 C CA . ALA A 1 95 ? 6.234 24.859 5.797 1 98.44 95 ALA A CA 1
ATOM 758 C C . ALA A 1 95 ? 6.793 24.578 4.406 1 98.44 95 ALA A C 1
ATOM 760 O O . ALA A 1 95 ? 6.191 23.844 3.629 1 98.44 95 ALA A O 1
ATOM 761 N N . THR A 1 96 ? 7.953 25.172 4.113 1 98.25 96 THR A N 1
ATOM 762 C CA . THR A 1 96 ? 8.602 24.953 2.826 1 98.25 96 THR A CA 1
ATOM 763 C C . THR A 1 96 ? 9 23.5 2.658 1 98.25 96 THR A C 1
ATOM 765 O O . THR A 1 96 ? 8.828 22.922 1.583 1 98.25 96 THR A O 1
ATOM 768 N N . LYS A 1 97 ? 9.5 22.891 3.709 1 97.81 97 LYS A N 1
ATOM 769 C CA . LYS A 1 97 ? 9.859 21.484 3.691 1 97.81 97 LYS A CA 1
ATOM 770 C C . LYS A 1 97 ? 8.633 20.609 3.428 1 97.81 97 LYS A C 1
ATOM 772 O O . LYS A 1 97 ? 8.68 19.703 2.586 1 97.81 97 LYS A O 1
ATOM 777 N N . VAL A 1 98 ? 7.566 20.797 4.129 1 98.38 98 VAL A N 1
ATOM 778 C CA . VAL A 1 98 ? 6.32 20.047 3.99 1 98.38 98 VAL A CA 1
ATOM 779 C C . VAL A 1 98 ? 5.777 20.203 2.572 1 98.38 98 VAL A C 1
ATOM 781 O O . VAL A 1 98 ? 5.363 19.219 1.947 1 98.38 98 VAL A O 1
ATOM 784 N N . LYS A 1 99 ? 5.824 21.438 2.041 1 97.81 99 LYS A N 1
ATOM 785 C CA . LYS A 1 99 ? 5.414 21.688 0.661 1 97.81 99 LYS A CA 1
ATOM 786 C C . LYS A 1 99 ? 6.215 20.828 -0.313 1 97.81 99 LYS A C 1
ATOM 788 O O . LYS A 1 99 ? 5.656 20.25 -1.253 1 97.81 99 LYS A O 1
ATOM 793 N N . GLY A 1 100 ? 7.477 20.75 -0.108 1 97.19 100 GLY A N 1
ATOM 794 C CA . GLY A 1 100 ? 8.328 19.922 -0.944 1 97.19 100 GLY A CA 1
ATOM 795 C C . GLY A 1 100 ? 7.953 18.453 -0.917 1 97.19 100 GLY A C 1
ATOM 796 O O . GLY A 1 100 ? 7.938 17.797 -1.958 1 97.19 100 GLY A O 1
ATOM 797 N N . ILE A 1 101 ? 7.621 17.891 0.222 1 94.81 101 ILE A N 1
ATOM 798 C CA . ILE A 1 101 ? 7.238 16.484 0.384 1 94.81 101 ILE A CA 1
ATOM 799 C C . ILE A 1 101 ? 5.906 16.234 -0.321 1 94.81 101 ILE A C 1
ATOM 801 O O . ILE A 1 101 ? 5.77 15.258 -1.066 1 94.81 101 ILE A O 1
ATOM 805 N N . LEU A 1 102 ? 4.918 17.109 -0.133 1 96.44 102 LEU A N 1
ATOM 806 C CA . LEU A 1 102 ? 3.549 16.875 -0.58 1 96.44 102 LEU A CA 1
ATOM 807 C C . LEU A 1 102 ? 3.4 17.203 -2.062 1 96.44 102 LEU A C 1
ATOM 809 O O . LEU A 1 102 ? 2.453 16.75 -2.709 1 96.44 102 LEU A O 1
ATOM 813 N N . SER A 1 103 ? 4.355 17.984 -2.613 1 95.12 103 SER A N 1
ATOM 814 C CA . SER A 1 103 ? 4.281 18.422 -4.008 1 95.12 103 SER A CA 1
ATOM 815 C C . SER A 1 103 ? 4.426 17.234 -4.957 1 95.12 103 SER A C 1
ATOM 817 O O . SER A 1 103 ? 4.098 17.328 -6.141 1 95.12 103 SER A O 1
ATOM 819 N N . ALA A 1 104 ? 4.867 16.172 -4.414 1 88.31 104 ALA A N 1
ATOM 820 C CA . ALA A 1 104 ? 5.07 14.961 -5.211 1 88.31 104 ALA A CA 1
ATOM 821 C C . ALA A 1 104 ? 3.744 14.258 -5.492 1 88.31 104 ALA A C 1
ATOM 823 O O . ALA A 1 104 ? 3.68 13.344 -6.32 1 88.31 104 ALA A O 1
ATOM 824 N N . PHE A 1 105 ? 2.693 14.734 -4.852 1 86.44 105 PHE A N 1
ATOM 825 C CA . PHE A 1 105 ? 1.399 14.062 -4.93 1 86.44 105 PHE A CA 1
ATOM 826 C C . PHE A 1 105 ? 0.286 15.07 -5.191 1 86.44 105 PHE A C 1
ATOM 828 O O . PHE A 1 105 ? 0.476 16.281 -5.012 1 86.44 105 PHE A O 1
ATOM 835 N N . ASP A 1 106 ? -0.792 14.492 -5.707 1 89.94 106 ASP A N 1
ATOM 836 C CA . ASP A 1 106 ? -2.014 15.289 -5.648 1 89.94 106 ASP A CA 1
ATOM 837 C C . ASP A 1 106 ? -3.072 14.609 -4.785 1 89.94 106 ASP A C 1
ATOM 839 O O . ASP A 1 106 ? -2.936 13.438 -4.438 1 89.94 106 ASP A O 1
ATOM 843 N N . LEU A 1 107 ? -4.043 15.359 -4.43 1 92.38 107 LEU A N 1
ATOM 844 C CA . LEU A 1 107 ? -5.047 14.914 -3.465 1 92.38 107 LEU A CA 1
ATOM 845 C C . LEU A 1 107 ? -5.773 13.672 -3.969 1 92.38 107 LEU A C 1
ATOM 847 O O . LEU A 1 107 ? -6.027 12.742 -3.201 1 92.38 107 LEU A O 1
ATOM 851 N N . GLU A 1 108 ? -6.078 13.656 -5.246 1 84.19 108 GLU A N 1
ATOM 852 C CA . GLU A 1 108 ? -6.816 12.539 -5.828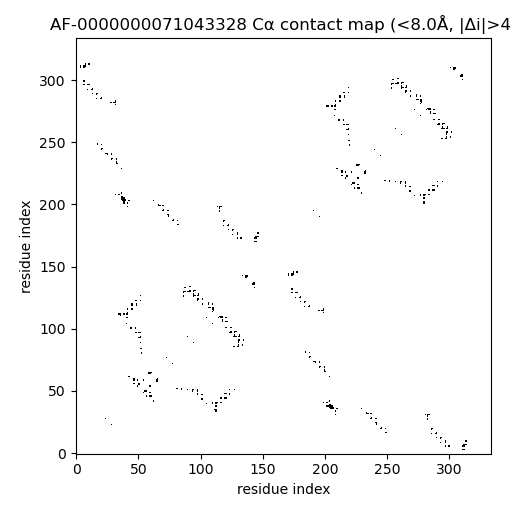 1 84.19 108 GLU A CA 1
ATOM 853 C C . GLU A 1 108 ? -5.992 11.258 -5.801 1 84.19 108 GLU A C 1
ATOM 855 O O . GLU A 1 108 ? -6.512 10.18 -5.504 1 84.19 108 GLU A O 1
ATOM 860 N N . GLN A 1 109 ? -4.73 11.352 -6.031 1 78.44 109 GLN A N 1
ATOM 861 C CA . GLN A 1 109 ? -3.822 10.211 -5.973 1 78.44 109 GLN A CA 1
ATOM 862 C C . GLN A 1 109 ? -3.779 9.617 -4.57 1 78.44 109 GLN A C 1
ATOM 864 O O . GLN A 1 109 ? -3.771 8.391 -4.406 1 78.44 109 GLN A O 1
ATOM 869 N N . VAL A 1 110 ? -3.686 10.477 -3.586 1 85.12 110 VAL A N 1
ATOM 870 C CA . VAL A 1 110 ? -3.613 10.023 -2.201 1 85.12 110 VAL A CA 1
ATOM 871 C C . VAL A 1 110 ? -4.945 9.406 -1.788 1 85.12 110 VAL A C 1
ATOM 873 O O . VAL A 1 110 ? -4.973 8.375 -1.112 1 85.12 110 VAL A O 1
ATOM 876 N N . ARG A 1 111 ? -6.047 10 -2.299 1 84.44 111 ARG A N 1
ATOM 877 C CA . ARG A 1 111 ? -7.379 9.508 -1.972 1 84.44 111 ARG A CA 1
ATOM 878 C C . ARG A 1 111 ? -7.594 8.102 -2.533 1 84.44 111 ARG A C 1
ATOM 880 O O . ARG A 1 111 ? -8.25 7.27 -1.901 1 84.44 111 ARG A O 1
ATOM 887 N N . ASP A 1 112 ? -6.977 7.918 -3.652 1 73.38 112 ASP A N 1
ATOM 888 C CA . ASP A 1 112 ? -7.109 6.617 -4.301 1 73.38 112 ASP A CA 1
ATOM 889 C C . ASP A 1 112 ? -6.438 5.523 -3.48 1 73.38 112 ASP A C 1
ATOM 891 O O . ASP A 1 112 ? -6.832 4.355 -3.547 1 73.38 112 ASP A O 1
ATOM 895 N N . VAL A 1 113 ? -5.484 5.926 -2.711 1 73.25 113 VAL A N 1
ATOM 896 C CA . VAL A 1 113 ? -4.715 4.965 -1.927 1 73.25 113 VAL A CA 1
ATOM 897 C C . VAL A 1 113 ? -5.297 4.863 -0.518 1 73.25 113 VAL A C 1
ATOM 899 O O . VAL A 1 113 ? -5.398 3.771 0.043 1 73.25 113 VAL A O 1
ATOM 902 N N . SER A 1 114 ? -5.641 5.977 0.095 1 79.56 114 SER A N 1
ATOM 903 C CA . SER A 1 114 ? -6.18 6.031 1.45 1 79.56 114 SER A CA 1
ATOM 904 C C . SER A 1 114 ? -7.035 7.277 1.655 1 79.56 114 SER A C 1
ATOM 906 O O . SER A 1 114 ? -6.523 8.398 1.604 1 79.56 114 SER A O 1
ATOM 908 N N . ALA A 1 115 ? -8.336 7.059 1.968 1 81.88 115 ALA A N 1
ATOM 909 C CA . ALA A 1 115 ? -9.227 8.18 2.266 1 81.88 115 ALA A CA 1
ATOM 910 C C . ALA A 1 115 ? -8.773 8.922 3.52 1 81.88 115 ALA A C 1
ATOM 912 O O . ALA A 1 115 ? -8.859 10.148 3.588 1 81.88 115 ALA A O 1
ATOM 913 N N . GLY A 1 116 ? -8.297 8.203 4.512 1 87.44 116 GLY A N 1
ATOM 914 C CA . GLY A 1 116 ? -7.805 8.82 5.734 1 87.44 116 GLY A CA 1
ATOM 915 C C . GLY A 1 116 ? -6.562 9.664 5.523 1 87.44 116 GLY A C 1
ATOM 916 O O . GLY A 1 116 ? -6.488 10.797 6 1 87.44 116 GLY A O 1
ATOM 917 N N . ALA A 1 117 ? -5.598 9.164 4.73 1 90.5 117 ALA A N 1
ATOM 918 C CA . ALA A 1 117 ? -4.387 9.93 4.453 1 90.5 117 ALA A CA 1
ATOM 919 C C . ALA A 1 117 ? -4.699 11.18 3.643 1 90.5 117 ALA A C 1
ATOM 921 O O . ALA A 1 117 ? -4.043 12.211 3.801 1 90.5 117 ALA A O 1
ATOM 922 N N . ALA A 1 118 ? -5.75 11.078 2.834 1 92 118 ALA A N 1
ATOM 923 C CA . ALA A 1 118 ? -6.141 12.211 2.002 1 92 118 ALA A CA 1
ATOM 924 C C . ALA A 1 118 ? -6.594 13.391 2.859 1 92 118 ALA A C 1
ATOM 926 O O . ALA A 1 118 ? -6.352 14.547 2.512 1 92 118 ALA A O 1
ATOM 927 N N . ILE A 1 119 ? -7.25 13.086 3.945 1 94.62 119 ILE A N 1
ATOM 928 C CA . ILE A 1 119 ? -7.672 14.133 4.871 1 94.62 119 ILE A CA 1
ATOM 929 C C . ILE A 1 119 ? -6.449 14.859 5.422 1 94.62 119 ILE A C 1
ATOM 931 O O . ILE A 1 119 ? -6.395 16.094 5.422 1 94.62 119 ILE A O 1
ATOM 935 N N . PHE A 1 120 ? -5.473 14.094 5.789 1 96.69 120 PHE A N 1
ATOM 936 C CA . PHE A 1 120 ? -4.266 14.695 6.348 1 96.69 120 PHE A CA 1
ATOM 937 C C . PHE A 1 120 ? -3.457 15.391 5.262 1 96.69 120 PHE A C 1
ATOM 939 O O . PHE A 1 120 ? -2.846 16.438 5.508 1 96.69 120 PHE A O 1
ATOM 946 N N . PHE A 1 121 ? -3.482 14.852 4.125 1 97.56 121 PHE A N 1
ATOM 947 C CA . PHE A 1 121 ? -2.842 15.508 2.99 1 97.56 121 PHE A CA 1
ATOM 948 C C . PHE A 1 121 ? -3.447 16.891 2.748 1 97.56 121 PHE A C 1
ATOM 950 O O . PHE A 1 121 ? -2.721 17.875 2.607 1 97.56 121 PHE A O 1
ATOM 957 N N . ALA A 1 122 ? -4.742 16.969 2.705 1 97.31 122 ALA A N 1
ATOM 958 C CA . ALA A 1 122 ? -5.438 18.234 2.457 1 97.31 122 ALA A CA 1
ATOM 959 C C . ALA A 1 122 ? -5.145 19.25 3.559 1 97.31 122 ALA A C 1
ATOM 961 O O . ALA A 1 122 ? -4.871 20.422 3.277 1 97.31 122 ALA A O 1
ATOM 962 N N . TRP A 1 123 ? -5.207 18.781 4.727 1 98.19 123 TRP A N 1
ATOM 963 C CA . TRP A 1 123 ? -4.949 19.672 5.848 1 98.19 123 TRP A CA 1
ATOM 964 C C . TRP A 1 123 ? -3.51 20.188 5.824 1 98.19 123 TRP A C 1
ATOM 966 O O . TRP A 1 123 ? -3.262 21.375 5.988 1 98.19 123 TRP A O 1
ATOM 976 N N . SER A 1 124 ? -2.57 19.266 5.691 1 98.56 124 SER A N 1
ATOM 977 C CA . SER A 1 124 ? -1.159 19.641 5.688 1 98.56 124 SER A CA 1
ATOM 978 C C . SER A 1 124 ? -0.847 20.609 4.555 1 98.56 124 SER A C 1
ATOM 980 O O . SER A 1 124 ? -0.108 21.578 4.746 1 98.56 124 SER A O 1
ATOM 982 N N . SER A 1 125 ? -1.424 20.406 3.432 1 98.25 125 SER A N 1
ATOM 983 C CA . SER A 1 125 ? -1.224 21.297 2.281 1 98.25 125 SER A CA 1
ATOM 984 C C . SER A 1 125 ? -1.785 22.688 2.543 1 98.25 125 SER A C 1
ATOM 986 O O . SER A 1 125 ? -1.114 23.688 2.289 1 98.25 125 SER A O 1
ATOM 988 N N . ALA A 1 126 ? -3 22.688 3.078 1 97.69 126 ALA A N 1
ATOM 989 C CA . ALA A 1 126 ? -3.611 23.984 3.381 1 97.69 126 ALA A CA 1
ATOM 990 C C . ALA A 1 126 ? -2.824 24.719 4.457 1 97.69 126 ALA A C 1
ATOM 992 O O . ALA A 1 126 ? -2.672 25.938 4.395 1 97.69 126 ALA A O 1
ATOM 993 N N . THR A 1 127 ? -2.354 23.969 5.422 1 97.81 127 THR A N 1
ATOM 994 C CA . THR A 1 127 ? -1.62 24.562 6.535 1 97.81 127 THR A CA 1
ATOM 995 C C . THR A 1 127 ? -0.301 25.156 6.055 1 97.81 127 THR A C 1
ATOM 997 O O . THR A 1 127 ? 0.015 26.312 6.363 1 97.81 127 THR A O 1
ATOM 1000 N N . GLU A 1 128 ? 0.458 24.375 5.293 1 98 128 GLU A N 1
ATOM 1001 C CA . GLU A 1 128 ? 1.735 24.906 4.832 1 98 128 GLU A CA 1
ATOM 1002 C C . GLU A 1 128 ? 1.532 26.109 3.918 1 98 128 GLU A C 1
ATOM 1004 O O . GLU A 1 128 ? 2.309 27.062 3.963 1 98 128 GLU A O 1
ATOM 1009 N N . GLU A 1 129 ? 0.539 26.109 3.1 1 97.06 129 GLU A N 1
ATOM 1010 C CA . GLU A 1 129 ? 0.211 27.25 2.254 1 97.06 129 GLU A CA 1
ATOM 1011 C C . GLU A 1 129 ? -0.111 28.484 3.094 1 97.06 129 GLU A C 1
ATOM 1013 O O . GLU A 1 129 ? 0.324 29.594 2.771 1 97.06 129 GLU A O 1
ATOM 1018 N N . ASP A 1 130 ? -0.92 28.266 4.129 1 96.44 130 ASP A N 1
ATOM 1019 C CA . ASP A 1 130 ? -1.296 29.375 5.004 1 96.44 130 ASP A CA 1
ATOM 1020 C C . ASP A 1 130 ? -0.069 29.969 5.688 1 96.44 130 ASP A C 1
ATOM 1022 O O . ASP A 1 130 ? 0.072 31.188 5.75 1 96.44 130 ASP A O 1
ATOM 1026 N N . VAL A 1 131 ? 0.772 29.141 6.168 1 97.12 131 VAL A N 1
ATOM 1027 C CA . VAL A 1 131 ? 1.988 29.609 6.828 1 97.12 131 VAL A CA 1
ATOM 1028 C C . VAL A 1 131 ? 2.811 30.453 5.867 1 97.12 131 VAL A C 1
ATOM 1030 O O . VAL A 1 131 ? 3.252 31.547 6.219 1 97.12 131 VAL A O 1
ATOM 1033 N N . LEU A 1 132 ? 2.99 30.016 4.707 1 97.12 132 LEU A N 1
ATOM 1034 C CA . LEU A 1 132 ? 3.82 30.719 3.734 1 97.12 132 LEU A CA 1
ATOM 1035 C C . LEU A 1 132 ? 3.15 32 3.275 1 97.12 132 LEU A C 1
ATOM 1037 O O . LEU A 1 132 ? 3.826 33 3.006 1 97.12 132 LEU A O 1
ATOM 1041 N N . GLU A 1 133 ? 1.834 32.031 3.164 1 94.94 133 GLU A N 1
ATOM 1042 C CA . GLU A 1 133 ? 1.096 33.219 2.811 1 94.94 133 GLU A CA 1
ATOM 1043 C C . GLU A 1 133 ? 1.207 34.281 3.908 1 94.94 133 GLU A C 1
ATOM 1045 O O . GLU A 1 133 ? 1.344 35.469 3.621 1 94.94 133 GLU A O 1
ATOM 1050 N N . ARG A 1 134 ? 1.103 33.844 5.121 1 94.31 134 ARG A N 1
ATOM 1051 C CA . ARG A 1 134 ? 1.271 34.781 6.238 1 94.31 134 ARG A CA 1
ATOM 1052 C C . ARG A 1 134 ? 2.654 35.406 6.215 1 94.31 134 ARG A C 1
ATOM 1054 O O . ARG A 1 134 ? 2.791 36.625 6.445 1 94.31 134 ARG A O 1
ATOM 1061 N N . GLU A 1 135 ? 3.637 34.594 5.969 1 95.44 135 GLU A N 1
ATOM 1062 C CA . GLU A 1 135 ? 5 35.094 5.871 1 95.44 135 GLU A CA 1
ATOM 1063 C C . GLU A 1 135 ? 5.117 36.156 4.766 1 95.44 135 GLU A C 1
ATOM 1065 O O . GLU A 1 135 ? 5.777 37.188 4.941 1 95.44 135 GLU A O 1
ATOM 1070 N N . ARG A 1 136 ? 4.598 35.906 3.674 1 94.5 136 ARG A N 1
ATOM 1071 C CA . ARG A 1 136 ? 4.617 36.812 2.549 1 94.5 136 ARG A CA 1
ATOM 1072 C C . ARG A 1 136 ? 3.953 38.156 2.916 1 94.5 136 ARG A C 1
ATOM 1074 O O . ARG A 1 136 ? 4.484 39.219 2.615 1 94.5 136 ARG A O 1
ATOM 1081 N N . GLN A 1 137 ? 2.791 38.094 3.512 1 92.31 137 GLN A N 1
ATOM 1082 C CA . GLN A 1 137 ? 2.068 39.281 3.918 1 92.31 137 GLN A CA 1
ATOM 1083 C C . GLN A 1 137 ? 2.887 40.125 4.906 1 92.31 137 GLN A C 1
ATOM 1085 O O . GLN A 1 137 ? 2.984 41.344 4.773 1 92.31 137 GLN A O 1
ATOM 1090 N N . ARG A 1 138 ? 3.473 39.406 5.863 1 94 138 ARG A N 1
ATOM 1091 C CA . ARG A 1 138 ? 4.293 40.125 6.844 1 94 138 ARG A CA 1
ATOM 1092 C C . ARG A 1 138 ? 5.477 40.812 6.172 1 94 138 ARG A C 1
ATOM 1094 O O . ARG A 1 138 ? 5.828 41.938 6.527 1 94 138 ARG A O 1
ATOM 1101 N N . ALA A 1 139 ? 6.059 40.156 5.27 1 94.88 139 ALA A N 1
ATOM 1102 C CA . ALA A 1 139 ? 7.191 40.719 4.539 1 94.88 139 ALA A CA 1
ATOM 1103 C C . ALA A 1 139 ? 6.777 41.969 3.764 1 94.88 139 ALA A C 1
ATOM 1105 O O . ALA A 1 139 ? 7.594 42.875 3.535 1 94.88 139 ALA A O 1
ATOM 1106 N N . GLU A 1 140 ? 5.555 42.062 3.414 1 94.06 140 GLU A N 1
ATOM 1107 C CA . GLU A 1 140 ? 5.031 43.188 2.658 1 94.06 140 GLU A CA 1
ATOM 1108 C C . GLU A 1 140 ? 4.449 44.25 3.588 1 94.06 140 GLU A C 1
ATOM 1110 O O . GLU A 1 140 ? 3.883 45.25 3.127 1 94.06 140 GLU A O 1
ATOM 1115 N N . GLY A 1 141 ? 4.508 43.969 4.891 1 93.38 141 GLY A N 1
ATOM 1116 C CA . GLY A 1 141 ? 4.02 44.938 5.879 1 93.38 141 GLY A CA 1
ATOM 1117 C C . GLY A 1 141 ? 2.527 44.812 6.121 1 93.38 141 GLY A C 1
ATOM 1118 O O . GLY A 1 141 ? 1.903 45.75 6.621 1 93.38 141 GLY A O 1
ATOM 1119 N N . ILE A 1 142 ? 1.986 43.781 5.645 1 91.31 142 ILE A N 1
ATOM 1120 C CA . ILE A 1 142 ? 0.56 43.531 5.824 1 91.31 142 ILE A CA 1
ATOM 1121 C C . ILE A 1 142 ? 0.347 42.594 6.996 1 91.31 142 ILE A C 1
ATOM 1123 O O . ILE A 1 142 ? 1.05 41.562 7.121 1 91.31 142 ILE A O 1
ATOM 1127 N N . THR A 1 143 ? -0.518 42.938 7.918 1 89.75 143 THR A N 1
ATOM 1128 C CA . THR A 1 143 ? -0.89 42.031 8.992 1 89.75 143 THR A CA 1
ATOM 1129 C C . THR A 1 143 ? -1.842 40.969 8.484 1 89.75 143 THR A C 1
ATOM 1131 O O . THR A 1 143 ? -2.924 41.25 7.98 1 89.75 143 THR A O 1
ATOM 1134 N N . PRO A 1 144 ? -1.452 39.688 8.57 1 89.88 144 PRO A N 1
ATOM 1135 C CA . PRO A 1 144 ? -2.326 38.625 8.07 1 89.88 144 PRO A CA 1
ATOM 1136 C C . PRO A 1 144 ? -3.705 38.656 8.727 1 89.88 144 PRO A C 1
ATOM 1138 O O . PRO A 1 144 ? -3.818 38.906 9.93 1 89.88 144 PRO A O 1
ATOM 1141 N N . THR A 1 145 ? -4.719 38.375 7.93 1 87.5 145 THR A N 1
ATOM 1142 C CA . THR A 1 145 ? -6.098 38.312 8.406 1 87.5 145 THR A CA 1
ATOM 1143 C C . THR A 1 145 ? -6.293 37.094 9.312 1 87.5 145 THR A C 1
ATOM 1145 O O . THR A 1 145 ? -5.758 36.031 9.047 1 87.5 145 THR A O 1
ATOM 1148 N N . GLU A 1 146 ? -6.988 37.312 10.445 1 86.31 146 GLU A N 1
ATOM 1149 C CA . GLU A 1 146 ? -7.359 36.219 11.352 1 86.31 146 GLU A CA 1
ATOM 1150 C C . GLU A 1 146 ? -8.867 36 11.359 1 86.31 146 GLU A C 1
ATOM 1152 O O . GLU A 1 146 ? -9.641 36.938 11.102 1 86.31 146 GLU A O 1
ATOM 1157 N N . LEU A 1 147 ? -9.25 34.75 11.422 1 73.38 147 LEU A N 1
ATOM 1158 C CA . LEU A 1 147 ? -10.672 34.5 11.609 1 73.38 147 LEU A CA 1
ATOM 1159 C C . LEU A 1 147 ? -11.117 34.906 13.016 1 73.38 147 LEU A C 1
ATOM 1161 O O . LEU A 1 147 ? -10.406 34.625 13.992 1 73.38 147 LEU A O 1
ATOM 1165 N N . LYS A 1 148 ? -11.836 35.969 13.359 1 61 148 LYS A N 1
ATOM 1166 C CA . LYS A 1 148 ? -12.297 36.469 14.656 1 61 148 LYS A CA 1
ATOM 1167 C C . LYS A 1 148 ? -12.867 35.312 15.492 1 61 148 LYS A C 1
ATOM 1169 O O . LYS A 1 148 ? -12.898 35.375 16.719 1 61 148 LYS A O 1
ATOM 1174 N N . GLY A 1 149 ? -13.859 34.469 15.273 1 51.88 149 GLY A N 1
ATOM 1175 C CA . GLY A 1 149 ? -14.648 33.531 16.062 1 51.88 149 GLY A CA 1
ATOM 1176 C C . GLY A 1 149 ? -13.875 32.281 16.469 1 51.88 149 GLY A C 1
ATOM 1177 O O . GLY A 1 149 ? -14.273 31.172 16.141 1 51.88 149 GLY A O 1
ATOM 1178 N N . GLY A 1 150 ? -12.719 32.281 16.641 1 46.09 150 GLY A N 1
ATOM 1179 C CA . GLY A 1 150 ? -12.008 31.078 17.031 1 46.09 150 GLY A CA 1
ATOM 1180 C C . GLY A 1 150 ? -12.688 30.297 18.141 1 46.09 150 GLY A C 1
ATOM 1181 O O . GLY A 1 150 ? -13.703 30.75 18.688 1 46.09 150 GLY A O 1
ATOM 1182 N N . HIS A 1 151 ? -12.234 29 18.562 1 42.44 151 HIS A N 1
ATOM 1183 C CA . HIS A 1 151 ? -12.836 28.219 19.625 1 42.44 151 HIS A CA 1
ATOM 1184 C C . HIS A 1 151 ? -13.016 29.047 20.891 1 42.44 151 HIS A C 1
ATOM 1186 O O . HIS A 1 151 ? -12.047 29.297 21.609 1 42.44 151 HIS A O 1
ATOM 1192 N N . LYS A 1 152 ? -13.648 30.141 20.984 1 36.56 152 LYS A N 1
ATOM 1193 C CA . LYS A 1 152 ? -14.117 30.406 22.344 1 36.56 152 LYS A CA 1
ATOM 1194 C C . LYS A 1 152 ? -14.625 29.141 23.016 1 36.56 152 LYS A C 1
ATOM 1196 O O . LYS A 1 152 ? -15.508 28.453 22.484 1 36.56 152 LYS A O 1
ATOM 1201 N N . ASN A 1 153 ? -13.898 28.406 23.812 1 38.81 153 ASN A N 1
ATOM 1202 C CA . ASN A 1 153 ? -14.422 27.609 24.922 1 38.81 153 ASN A CA 1
ATOM 1203 C C . ASN A 1 153 ? -15.633 28.266 25.562 1 38.81 153 ASN A C 1
ATOM 1205 O O . ASN A 1 153 ? -15.523 29.344 26.156 1 38.81 153 ASN A O 1
ATOM 1209 N N . ILE A 1 154 ? -16.797 28.281 25.016 1 33.41 154 ILE A N 1
ATOM 1210 C CA . ILE A 1 154 ? -18.047 28.547 25.719 1 33.41 154 ILE A CA 1
ATOM 1211 C C . ILE A 1 154 ? -18.047 27.797 27.062 1 33.41 154 ILE A C 1
ATOM 1213 O O . ILE A 1 154 ? -18.078 26.562 27.094 1 33.41 154 ILE A O 1
ATOM 1217 N N . LYS A 1 155 ? -17.297 28.172 28.047 1 34.03 155 LYS A N 1
ATOM 1218 C CA . LYS A 1 155 ? -17.562 27.875 29.438 1 34.03 155 LYS A CA 1
ATOM 1219 C C . LYS A 1 155 ? -19.031 28.094 29.781 1 34.03 155 LYS A C 1
ATOM 1221 O O . LYS A 1 155 ? -19.531 29.219 29.75 1 34.03 155 LYS A O 1
ATOM 1226 N N . THR A 1 156 ? -19.938 27.203 29.297 1 34.56 156 THR A N 1
ATOM 1227 C CA . THR A 1 156 ? -21.219 27.078 29.984 1 34.56 156 THR A CA 1
ATOM 1228 C C . THR A 1 156 ? -21.016 27.047 31.5 1 34.56 156 THR A C 1
ATOM 1230 O O . THR A 1 156 ? -20.469 26.078 32.031 1 34.56 156 THR A O 1
ATOM 1233 N N . ASP A 1 157 ? -20.734 28.094 32.125 1 30.89 157 ASP A N 1
ATOM 1234 C CA . ASP A 1 157 ? -20.984 28.312 33.531 1 30.89 157 ASP A CA 1
ATOM 1235 C C . ASP A 1 157 ? -22.391 27.891 33.938 1 30.89 157 ASP A C 1
ATOM 1237 O O . ASP A 1 157 ? -23.359 28.625 33.656 1 30.89 157 ASP A O 1
ATOM 1241 N N . ILE A 1 158 ? -22.812 26.625 33.688 1 33.12 158 ILE A N 1
ATOM 1242 C CA . ILE A 1 158 ? -23.969 26.047 34.375 1 33.12 158 ILE A CA 1
ATOM 1243 C C . ILE A 1 158 ? -23.844 26.344 35.875 1 33.12 158 ILE A C 1
ATOM 1245 O O . ILE A 1 158 ? -23 25.766 36.562 1 33.12 158 ILE A O 1
ATOM 1249 N N . THR A 1 159 ? -23.781 27.531 36.25 1 32.75 159 THR A N 1
ATOM 1250 C CA . THR A 1 159 ? -24.156 27.875 37.625 1 32.75 159 THR A CA 1
ATOM 1251 C C . THR A 1 159 ? -25.531 27.312 37.938 1 32.75 159 THR A C 1
ATOM 1253 O O . THR A 1 159 ? -26.5 27.531 37.219 1 32.75 159 THR A O 1
ATOM 1256 N N . SER A 1 160 ? -25.688 26.078 38.656 1 37.12 160 SER A N 1
ATOM 1257 C CA . SER A 1 160 ? -26.766 25.422 39.375 1 37.12 160 SER A CA 1
ATOM 1258 C C . SER A 1 160 ? -27.656 26.438 40.062 1 37.12 160 SER A C 1
ATOM 1260 O O . SER A 1 160 ? -27.391 26.828 41.188 1 37.12 160 SER A O 1
ATOM 1262 N N . GLY A 1 161 ? -28.016 27.594 39.594 1 31.44 161 GLY A N 1
ATOM 1263 C CA . GLY A 1 161 ? -29.031 28.375 40.281 1 31.44 161 GLY A CA 1
ATOM 1264 C C . GLY A 1 161 ? -30.328 27.609 40.469 1 31.44 161 GLY A C 1
ATOM 1265 O O . GLY A 1 161 ? -30.641 26.703 39.688 1 31.44 161 GLY A O 1
ATOM 1266 N N . SER A 1 162 ? -30.781 27.312 41.781 1 34.66 162 SER A N 1
ATOM 1267 C CA . SER A 1 162 ? -32 26.812 42.406 1 34.66 162 SER A CA 1
ATOM 1268 C C . SER A 1 162 ? -33.25 27.5 41.812 1 34.66 162 SER A C 1
ATOM 1270 O O . SER A 1 162 ? -33.438 28.703 42 1 34.66 162 SER A O 1
ATOM 1272 N N . LEU A 1 163 ? -33.562 27.359 40.625 1 35.62 163 LEU A N 1
ATOM 1273 C CA . LEU A 1 163 ? -34.844 27.859 40.188 1 35.62 163 LEU A CA 1
ATOM 1274 C C . LEU A 1 163 ? -36 27.312 41.031 1 35.62 163 LEU A C 1
ATOM 1276 O O . LEU A 1 163 ? -36.219 26.094 41.062 1 35.62 163 LEU A O 1
ATOM 1280 N N . THR A 1 164 ? -36.188 27.875 42.219 1 36.62 164 THR A N 1
ATOM 1281 C CA . THR A 1 164 ? -37.312 27.75 43.156 1 36.62 164 THR A CA 1
ATOM 1282 C C . THR A 1 164 ? -38.656 27.953 42.438 1 36.62 164 THR A C 1
ATOM 1284 O O . THR A 1 164 ? -38.906 29.031 41.875 1 36.62 164 THR A O 1
ATOM 1287 N N . ILE A 1 165 ? -39 27.031 41.688 1 32.59 165 ILE A N 1
ATOM 1288 C CA . ILE A 1 165 ? -40.375 27.062 41.188 1 32.59 165 ILE A CA 1
ATOM 1289 C C . ILE A 1 165 ? -41.344 26.984 42.344 1 32.59 165 ILE A C 1
ATOM 1291 O O . ILE A 1 165 ? -41.281 26.078 43.188 1 32.59 165 ILE A O 1
ATOM 1295 N N . THR A 1 166 ? -41.75 28.156 42.875 1 33.03 166 THR A N 1
ATOM 1296 C CA . THR A 1 166 ? -42.812 28.484 43.844 1 33.03 166 THR A CA 1
ATOM 1297 C C . THR A 1 166 ? -44.156 27.938 43.375 1 33.03 166 THR A C 1
ATOM 1299 O O . THR A 1 166 ? -44.594 28.25 42.25 1 33.03 166 THR A O 1
ATOM 1302 N N . ASN A 1 167 ? -44.375 26.719 43.875 1 27.42 167 ASN A N 1
ATOM 1303 C CA . ASN A 1 167 ? -45.812 26.422 44.062 1 27.42 167 ASN A CA 1
ATOM 1304 C C . ASN A 1 167 ? -46.438 27.297 45.125 1 27.42 167 ASN A C 1
ATOM 1306 O O . ASN A 1 167 ? -45.812 27.547 46.156 1 27.42 167 ASN A O 1
ATOM 1310 N N . MET B 1 1 ? -7.188 44.625 -1.192 1 55.69 1 MET B N 1
ATOM 1311 C CA . MET B 1 1 ? -8.492 44 -0.996 1 55.69 1 MET B CA 1
ATOM 1312 C C . MET B 1 1 ? -8.484 42.562 -1.45 1 55.69 1 MET B C 1
ATOM 1314 O O . MET B 1 1 ? -8.984 41.656 -0.746 1 55.69 1 MET B O 1
ATOM 1318 N N . ALA B 1 2 ? -7.879 42.375 -2.504 1 57.81 2 ALA B N 1
ATOM 1319 C CA . ALA B 1 2 ? -7.848 41.031 -3.119 1 57.81 2 ALA B CA 1
ATOM 1320 C C . ALA B 1 2 ? -7.062 40.062 -2.258 1 57.81 2 ALA B C 1
ATOM 1322 O O . ALA B 1 2 ? -7.477 38.906 -2.08 1 57.81 2 ALA B O 1
ATOM 1323 N N . ALA B 1 3 ? -6.039 40.5 -1.649 1 63.81 3 ALA B N 1
ATOM 1324 C CA . ALA B 1 3 ? -5.207 39.656 -0.817 1 63.81 3 ALA B CA 1
ATOM 1325 C C . ALA B 1 3 ? -5.941 39.25 0.459 1 63.81 3 ALA B C 1
ATOM 1327 O O . ALA B 1 3 ? -5.848 38.094 0.899 1 63.81 3 ALA B O 1
ATOM 1328 N N . ALA B 1 4 ? -6.766 40.031 1.031 1 68.56 4 ALA B N 1
ATOM 1329 C CA . ALA B 1 4 ? -7.555 39.75 2.225 1 68.56 4 ALA B CA 1
ATOM 1330 C C . ALA B 1 4 ? -8.617 38.688 1.936 1 68.56 4 ALA B C 1
ATOM 1332 O O . ALA B 1 4 ? -8.852 37.781 2.754 1 68.56 4 ALA B O 1
ATOM 1333 N N . ASN B 1 5 ? -9.133 38.688 0.758 1 77.19 5 ASN B N 1
ATOM 1334 C CA . ASN B 1 5 ? -10.156 37.719 0.371 1 77.19 5 ASN B CA 1
ATOM 1335 C C . ASN B 1 5 ? -9.57 36.344 0.194 1 77.19 5 ASN B C 1
ATOM 1337 O O . ASN B 1 5 ? -10.172 35.344 0.606 1 77.19 5 ASN B O 1
ATOM 1341 N N . LYS B 1 6 ? -8.336 36.281 -0.389 1 80.56 6 LYS B N 1
ATOM 1342 C CA . LYS B 1 6 ? -7.688 34.969 -0.594 1 80.56 6 LYS B CA 1
ATOM 1343 C C . LYS B 1 6 ? -7.348 34.312 0.739 1 80.56 6 LYS B C 1
ATOM 1345 O O . LYS B 1 6 ? -7.531 33.094 0.904 1 80.56 6 LYS B O 1
ATOM 1350 N N . MET B 1 7 ? -6.941 35.125 1.664 1 84.31 7 MET B N 1
ATOM 1351 C CA . MET B 1 7 ? -6.582 34.594 2.973 1 84.31 7 MET B CA 1
ATOM 1352 C C . MET B 1 7 ? -7.82 34.125 3.721 1 84.31 7 MET B C 1
ATOM 1354 O O . MET B 1 7 ? -7.785 33.062 4.379 1 84.31 7 MET B O 1
ATOM 1358 N N . LEU B 1 8 ? -8.906 34.906 3.555 1 86 8 LEU B N 1
ATOM 1359 C CA . LEU B 1 8 ? -10.141 34.469 4.211 1 86 8 LEU B CA 1
ATOM 1360 C C . LEU B 1 8 ? -10.617 33.125 3.672 1 86 8 LEU B C 1
ATOM 1362 O O . LEU B 1 8 ? -11.086 32.281 4.438 1 86 8 LEU B O 1
ATOM 1366 N N . LEU B 1 9 ? -10.5 33 2.387 1 87.69 9 LEU B N 1
ATOM 1367 C CA . LEU B 1 9 ? -10.891 31.719 1.783 1 87.69 9 LEU B CA 1
ATOM 1368 C C . LEU B 1 9 ? -9.992 30.578 2.279 1 87.69 9 LEU B C 1
ATOM 1370 O O . LEU B 1 9 ? -10.469 29.469 2.533 1 87.69 9 LEU B O 1
ATOM 1374 N N . SER B 1 10 ? -8.719 30.891 2.34 1 90.56 10 SER B N 1
ATOM 1375 C CA . SER B 1 10 ? -7.766 29.922 2.846 1 90.56 10 SER B CA 1
ATOM 1376 C C . SER B 1 10 ? -8.078 29.531 4.289 1 90.56 10 SER B C 1
ATOM 1378 O O . SER B 1 10 ? -8.016 28.359 4.648 1 90.56 10 SER B O 1
ATOM 1380 N N . LEU B 1 11 ? -8.492 30.469 5.086 1 91.81 11 LEU B N 1
ATOM 1381 C CA . LEU B 1 11 ? -8.812 30.234 6.488 1 91.81 11 LEU B CA 1
ATOM 1382 C C . LEU B 1 11 ? -10.094 29.406 6.625 1 91.81 11 LEU B C 1
ATOM 1384 O O . LEU B 1 11 ? -10.203 28.562 7.512 1 91.81 11 LEU B O 1
ATOM 1388 N N . LYS B 1 12 ? -11.055 29.688 5.793 1 91.5 12 LYS B N 1
ATOM 1389 C CA . LYS B 1 12 ? -12.289 28.906 5.785 1 91.5 12 LYS B CA 1
ATOM 1390 C C . LYS B 1 12 ? -12.016 27.453 5.406 1 91.5 12 LYS B C 1
ATOM 1392 O O . LYS B 1 12 ? -12.602 26.531 5.988 1 91.5 12 LYS B O 1
ATOM 1397 N N . ARG B 1 13 ? -11.109 27.297 4.406 1 92.94 13 ARG B N 1
ATOM 1398 C CA . ARG B 1 13 ? -10.719 25.953 4 1 92.94 13 ARG B CA 1
ATOM 1399 C C . ARG B 1 13 ? -10.023 25.219 5.145 1 92.94 13 ARG B C 1
ATOM 1401 O O . ARG B 1 13 ? -10.305 24.047 5.395 1 92.94 13 ARG B O 1
ATOM 1408 N N . LEU B 1 14 ? -9.18 25.844 5.844 1 94.31 14 LEU B N 1
ATOM 1409 C CA . LEU B 1 14 ? -8.461 25.234 6.965 1 94.31 14 LEU B CA 1
ATOM 1410 C C . LEU B 1 14 ? -9.422 24.844 8.078 1 94.31 14 LEU B C 1
ATOM 1412 O O . LEU B 1 14 ? -9.266 23.781 8.688 1 94.31 14 LEU B O 1
ATOM 1416 N N . LYS B 1 15 ? -10.422 25.734 8.32 1 92.94 15 LYS B N 1
ATOM 1417 C CA . LYS 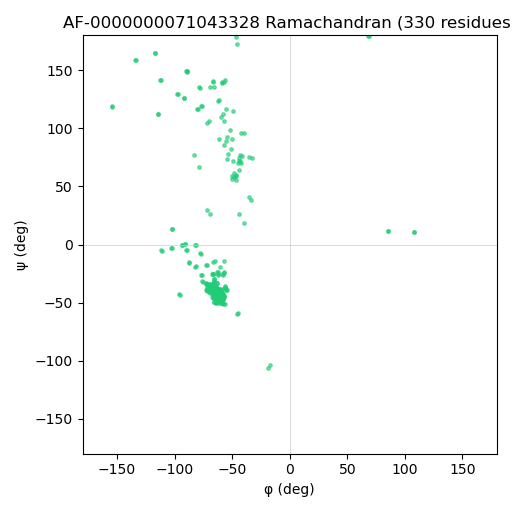B 1 15 ? -11.43 25.406 9.328 1 92.94 15 LYS B CA 1
ATOM 1418 C C . LYS B 1 15 ? -12.219 24.172 8.938 1 92.94 15 LYS B C 1
ATOM 1420 O O . LYS B 1 15 ? -12.453 23.297 9.773 1 92.94 15 LYS B O 1
ATOM 1425 N N . ARG B 1 16 ? -12.602 24.094 7.738 1 93.88 16 ARG B N 1
ATOM 1426 C CA . ARG B 1 16 ? -13.344 22.922 7.258 1 93.88 16 ARG B CA 1
ATOM 1427 C C . ARG B 1 16 ? -12.508 21.656 7.406 1 93.88 16 ARG B C 1
ATOM 1429 O O . ARG B 1 16 ? -13.039 20.594 7.77 1 93.88 16 ARG B O 1
ATOM 1436 N N . LEU B 1 17 ? -11.25 21.734 7.094 1 95 17 LEU B N 1
ATOM 1437 C CA . LEU B 1 17 ? -10.367 20.562 7.164 1 95 17 LEU B CA 1
ATOM 1438 C C . LEU B 1 17 ? -10.156 20.141 8.609 1 95 17 LEU B C 1
ATOM 1440 O O . LEU B 1 17 ? -10.07 18.938 8.898 1 95 17 LEU B O 1
ATOM 1444 N N . LYS B 1 18 ? -10.102 21.109 9.492 1 94.5 18 LYS B N 1
ATOM 1445 C CA . LYS B 1 18 ? -10.016 20.781 10.914 1 94.5 18 LYS B CA 1
ATOM 1446 C C . LYS B 1 18 ? -11.273 20.062 11.391 1 94.5 18 LYS B C 1
ATOM 1448 O O . LYS B 1 18 ? -11.203 19.094 12.148 1 94.5 18 LYS B O 1
ATOM 1453 N N . ASP B 1 19 ? -12.461 20.484 10.898 1 93.44 19 ASP B N 1
ATOM 1454 C CA . ASP B 1 19 ? -13.719 19.828 11.227 1 93.44 19 ASP B CA 1
ATOM 1455 C C . ASP B 1 19 ? -13.734 18.391 10.734 1 93.44 19 ASP B C 1
ATOM 1457 O O . ASP B 1 19 ? -14.273 17.5 11.406 1 93.44 19 ASP B O 1
ATOM 1461 N N . GLU B 1 20 ? -13.18 18.156 9.562 1 92.06 20 GLU B N 1
ATOM 1462 C CA . GLU B 1 20 ? -13.094 16.797 9.023 1 92.06 20 GLU B CA 1
ATOM 1463 C C . GLU B 1 20 ? -12.242 15.906 9.914 1 92.06 20 GLU B C 1
ATOM 1465 O O . GLU B 1 20 ? -12.586 14.75 10.148 1 92.06 20 GLU B O 1
ATOM 1470 N N . ILE B 1 21 ? -11.148 16.422 10.414 1 93.75 21 ILE B N 1
ATOM 1471 C CA . ILE B 1 21 ? -10.258 15.648 11.273 1 93.75 21 ILE B CA 1
ATOM 1472 C C . ILE B 1 21 ? -10.93 15.391 12.617 1 93.75 21 ILE B C 1
ATOM 1474 O O . ILE B 1 21 ? -10.773 14.32 13.203 1 93.75 21 ILE B O 1
ATOM 1478 N N . LEU B 1 22 ? -11.742 16.406 13.07 1 92.19 22 LEU B N 1
ATOM 1479 C CA . LEU B 1 22 ? -12.492 16.25 14.312 1 92.19 22 LEU B CA 1
ATOM 1480 C C . LEU B 1 22 ? -13.492 15.102 14.195 1 92.19 22 LEU B C 1
ATOM 1482 O O . LEU B 1 22 ? -13.883 14.516 15.211 1 92.19 22 LEU B O 1
ATOM 1486 N N . ASN B 1 23 ? -13.867 14.789 13 1 91.38 23 ASN B N 1
ATOM 1487 C CA . ASN B 1 23 ? -14.859 13.75 12.781 1 91.38 23 ASN B CA 1
ATOM 1488 C C . ASN B 1 23 ? -14.211 12.438 12.336 1 91.38 23 ASN B C 1
ATOM 1490 O O . ASN B 1 23 ? -14.898 11.547 11.836 1 91.38 23 ASN B O 1
ATOM 1494 N N . LEU B 1 24 ? -12.945 12.352 12.477 1 89.94 24 LEU B N 1
ATOM 1495 C CA . LEU B 1 24 ? -12.227 11.117 12.141 1 89.94 24 LEU B CA 1
ATOM 1496 C C . LEU B 1 24 ? -12.758 9.945 12.953 1 89.94 24 LEU B C 1
ATOM 1498 O O . LEU B 1 24 ? -12.992 10.078 14.156 1 89.94 24 LEU B O 1
ATOM 1502 N N . LYS B 1 25 ? -12.906 8.797 12.328 1 89.25 25 LYS B N 1
ATOM 1503 C CA . LYS B 1 25 ? -13.227 7.57 13.047 1 89.25 25 LYS B CA 1
ATOM 1504 C C . LYS B 1 25 ? -11.961 6.852 13.5 1 89.25 25 LYS B C 1
ATOM 1506 O O . LYS B 1 25 ? -10.914 6.949 12.852 1 89.25 25 LYS B O 1
ATOM 1511 N N . GLN B 1 26 ? -12.117 6.16 14.617 1 89 26 GLN B N 1
ATOM 1512 C CA . GLN B 1 26 ? -11.008 5.348 15.109 1 89 26 GLN B CA 1
ATOM 1513 C C . GLN B 1 26 ? -10.547 4.348 14.055 1 89 26 GLN B C 1
ATOM 1515 O O . GLN B 1 26 ? -9.352 4.082 13.922 1 89 26 GLN B O 1
ATOM 1520 N N . SER B 1 27 ? -11.469 3.797 13.32 1 82.94 27 SER B N 1
ATOM 1521 C CA . SER B 1 27 ? -11.164 2.826 12.273 1 82.94 27 SER B CA 1
ATOM 1522 C C . SER B 1 27 ? -10.312 3.449 11.172 1 82.94 27 SER B C 1
ATOM 1524 O O . SER B 1 27 ? -9.461 2.779 10.586 1 82.94 27 SER B O 1
ATOM 1526 N N . THR B 1 28 ? -10.492 4.738 10.875 1 81.12 28 THR B N 1
ATOM 1527 C CA . THR B 1 28 ? -9.711 5.453 9.867 1 81.12 28 THR B CA 1
ATOM 1528 C C . THR B 1 28 ? -8.258 5.586 10.305 1 81.12 28 THR B C 1
ATOM 1530 O O . THR B 1 28 ? -7.34 5.344 9.516 1 81.12 28 THR B O 1
ATOM 1533 N N . VAL B 1 29 ? -8.055 5.887 11.602 1 88.75 29 VAL B N 1
ATOM 1534 C CA . VAL B 1 29 ? -6.707 5.996 12.148 1 88.75 29 VAL B CA 1
ATOM 1535 C C . VAL B 1 29 ? -6.02 4.633 12.109 1 88.75 29 VAL B C 1
ATOM 1537 O O . VAL B 1 29 ? -4.848 4.531 11.742 1 88.75 29 VAL B O 1
ATOM 1540 N N . ALA B 1 30 ? -6.801 3.619 12.438 1 83.44 30 ALA B N 1
ATOM 1541 C CA . ALA B 1 30 ? -6.277 2.256 12.398 1 83.44 30 ALA B CA 1
ATOM 1542 C C . ALA B 1 30 ? -5.879 1.861 10.977 1 83.44 30 ALA B C 1
ATOM 1544 O O . ALA B 1 30 ? -4.867 1.186 10.773 1 83.44 30 ALA B O 1
ATOM 1545 N N . GLU B 1 31 ? -6.691 2.277 10.07 1 80.38 31 GLU B N 1
ATOM 1546 C CA . GLU B 1 31 ? -6.406 2.01 8.664 1 80.38 31 GLU B CA 1
ATOM 1547 C C . GLU B 1 31 ? -5.105 2.676 8.227 1 80.38 31 GLU B C 1
ATOM 1549 O O . GLU B 1 31 ? -4.281 2.059 7.551 1 80.38 31 GLU B O 1
ATOM 1554 N N . ILE B 1 32 ? -4.898 3.906 8.555 1 84.5 32 ILE B N 1
ATOM 1555 C CA . ILE B 1 32 ? -3.678 4.621 8.203 1 84.5 32 ILE B CA 1
ATOM 1556 C C . ILE B 1 32 ? -2.473 3.928 8.828 1 84.5 32 ILE B C 1
ATOM 1558 O O . ILE B 1 32 ? -1.46 3.701 8.164 1 84.5 32 ILE B O 1
ATOM 1562 N N . ARG B 1 33 ? -2.633 3.549 10.031 1 82.19 33 ARG B N 1
ATOM 1563 C CA . ARG B 1 33 ? -1.56 2.912 10.781 1 82.19 33 ARG B CA 1
ATOM 1564 C C . ARG B 1 33 ? -1.189 1.562 10.18 1 82.19 33 ARG B C 1
ATOM 1566 O O . ARG B 1 33 ? -0.013 1.198 10.133 1 82.19 33 ARG B O 1
ATOM 1573 N N . SER B 1 34 ? -2.164 0.845 9.797 1 73.88 34 SER B N 1
ATOM 1574 C CA . SER B 1 34 ? -1.955 -0.521 9.328 1 73.88 34 SER B CA 1
ATOM 1575 C C . SER B 1 34 ? -1.527 -0.542 7.867 1 73.88 34 SER B C 1
ATOM 1577 O O . SER B 1 34 ? -1.439 -1.609 7.254 1 73.88 34 SER B O 1
ATOM 1579 N N . TYR B 1 35 ? -1.477 0.748 7.43 1 67.81 35 TYR B N 1
ATOM 1580 C CA . TYR B 1 35 ? -1.059 0.811 6.035 1 67.81 35 TYR B CA 1
ATOM 1581 C C . TYR B 1 35 ? 0.294 0.134 5.84 1 67.81 35 TYR B C 1
ATOM 1583 O O . TYR B 1 35 ? 1.242 0.403 6.582 1 67.81 35 TYR B O 1
ATOM 1591 N N . SER B 1 36 ? 0.478 -1.036 5.648 1 54.06 36 SER B N 1
ATOM 1592 C CA . SER B 1 36 ? 1.738 -1.736 5.422 1 54.06 36 SER B CA 1
ATOM 1593 C C . SER B 1 36 ? 2.482 -1.158 4.223 1 54.06 36 SER B C 1
ATOM 1595 O O . SER B 1 36 ? 1.867 -0.813 3.209 1 54.06 36 SER B O 1
ATOM 1597 N N . LYS B 1 37 ? 3.584 -0.396 4.613 1 48.06 37 LYS B N 1
ATOM 1598 C CA . LYS B 1 37 ? 4.473 0.237 3.643 1 48.06 37 LYS B CA 1
ATOM 1599 C C . LYS B 1 37 ? 4.305 -0.378 2.256 1 48.06 37 LYS B C 1
ATOM 1601 O O . LYS B 1 37 ? 4.074 0.337 1.279 1 48.06 37 LYS B O 1
ATOM 1606 N N . HIS B 1 38 ? 5.328 -1.245 1.918 1 47.97 38 HIS B N 1
ATOM 1607 C CA . HIS B 1 38 ? 5.812 -1.649 0.603 1 47.97 38 HIS B CA 1
ATOM 1608 C C . HIS B 1 38 ? 4.898 -2.697 -0.023 1 47.97 38 HIS B C 1
ATOM 1610 O O . HIS B 1 38 ? 4.777 -3.811 0.492 1 47.97 38 HIS B O 1
ATOM 1616 N N . THR B 1 39 ? 3.75 -2.168 -0.29 1 54.53 39 THR B N 1
ATOM 1617 C CA . THR B 1 39 ? 2.879 -3.078 -1.024 1 54.53 39 THR B CA 1
ATOM 1618 C C . THR B 1 39 ? 3.648 -3.783 -2.139 1 54.53 39 THR B C 1
ATOM 1620 O O . THR B 1 39 ? 3.223 -3.775 -3.295 1 54.53 39 THR B O 1
ATOM 1623 N N . PRO B 1 40 ? 4.953 -3.855 -1.829 1 63.62 40 PRO B N 1
ATOM 1624 C CA . PRO B 1 40 ? 5.699 -4.754 -2.715 1 63.62 40 PRO B CA 1
ATOM 1625 C C . PRO B 1 40 ? 5.137 -6.176 -2.721 1 63.62 40 PRO B C 1
ATOM 1627 O O . PRO B 1 40 ? 5.336 -6.918 -3.686 1 63.62 40 PRO B O 1
ATOM 1630 N N . HIS B 1 41 ? 4.332 -6.293 -1.7 1 74.69 41 HIS B N 1
ATOM 1631 C CA . HIS B 1 41 ? 3.863 -7.668 -1.556 1 74.69 41 HIS B CA 1
ATOM 1632 C C . HIS B 1 41 ? 2.971 -8.07 -2.725 1 74.69 41 HIS B C 1
ATOM 1634 O O . HIS B 1 41 ? 3.207 -9.102 -3.365 1 74.69 41 HIS B O 1
ATOM 1640 N N . VAL B 1 42 ? 2.111 -7.125 -3.031 1 86.12 42 VAL B N 1
ATOM 1641 C CA . VAL B 1 42 ? 1.136 -7.469 -4.062 1 86.12 42 VAL B CA 1
ATOM 1642 C C . VAL B 1 42 ? 1.832 -7.59 -5.414 1 86.12 42 VAL B C 1
ATOM 1644 O O . VAL B 1 42 ? 1.609 -8.555 -6.148 1 86.12 42 VAL B O 1
ATOM 1647 N N . HIS B 1 43 ? 2.703 -6.684 -5.633 1 87.25 43 HIS B N 1
ATOM 1648 C CA . HIS B 1 43 ? 3.412 -6.711 -6.906 1 87.25 43 HIS B CA 1
ATOM 1649 C C . HIS B 1 43 ? 4.281 -7.957 -7.027 1 87.25 43 HIS B C 1
ATOM 1651 O O . HIS B 1 43 ? 4.23 -8.656 -8.039 1 87.25 43 HIS B O 1
ATOM 1657 N N . LYS B 1 44 ? 5 -8.258 -6.016 1 90.88 44 LYS B N 1
ATOM 1658 C CA . LYS B 1 44 ? 5.891 -9.422 -6.043 1 90.88 44 LYS B CA 1
ATOM 1659 C C . LYS B 1 44 ? 5.098 -10.719 -6.172 1 90.88 44 LYS B C 1
ATOM 1661 O O . LYS B 1 44 ? 5.516 -11.633 -6.883 1 90.88 44 LYS B O 1
ATOM 1666 N N . VAL B 1 45 ? 3.947 -10.789 -5.488 1 94.81 45 VAL B N 1
ATOM 1667 C CA . VAL B 1 45 ? 3.086 -11.961 -5.602 1 94.81 45 VAL B CA 1
ATOM 1668 C C . VAL B 1 45 ? 2.59 -12.102 -7.039 1 94.81 45 VAL B C 1
ATOM 1670 O O . VAL B 1 45 ? 2.607 -13.203 -7.602 1 94.81 45 VAL B O 1
ATOM 1673 N N . MET B 1 46 ? 2.232 -10.977 -7.617 1 95.06 46 MET B N 1
ATOM 1674 C CA . MET B 1 46 ? 1.697 -11.039 -8.977 1 95.06 46 MET B CA 1
ATOM 1675 C C . MET B 1 46 ? 2.803 -11.352 -9.977 1 95.06 46 MET B C 1
ATOM 1677 O O . MET B 1 46 ? 2.578 -12.07 -10.953 1 95.06 46 MET B O 1
ATOM 1681 N N . ILE B 1 47 ? 3.996 -10.875 -9.766 1 95.5 47 ILE B N 1
ATOM 1682 C CA . ILE B 1 47 ? 5.145 -11.25 -10.578 1 95.5 47 ILE B CA 1
ATOM 1683 C C . ILE B 1 47 ? 5.344 -12.766 -10.531 1 95.5 47 ILE B C 1
ATOM 1685 O O . ILE B 1 47 ? 5.402 -13.422 -11.57 1 95.5 47 ILE B O 1
ATOM 1689 N N . ALA B 1 48 ? 5.383 -13.336 -9.297 1 97.81 48 ALA B N 1
ATOM 1690 C CA . ALA B 1 48 ? 5.586 -14.773 -9.117 1 97.81 48 ALA B CA 1
ATOM 1691 C C . ALA B 1 48 ? 4.484 -15.57 -9.812 1 97.81 48 ALA B C 1
ATOM 1693 O O . ALA B 1 48 ? 4.766 -16.562 -10.492 1 97.81 48 ALA B O 1
ATOM 1694 N N . THR B 1 49 ? 3.268 -15.078 -9.711 1 98.31 49 THR B N 1
ATOM 1695 C CA . THR B 1 49 ? 2.111 -15.742 -10.305 1 98.31 49 THR B CA 1
ATOM 1696 C C . THR B 1 49 ? 2.225 -15.758 -11.828 1 98.31 49 THR B C 1
ATOM 1698 O O . THR B 1 49 ? 2.094 -16.812 -12.445 1 98.31 49 THR B O 1
ATOM 1701 N N . TYR B 1 50 ? 2.553 -14.68 -12.359 1 98.12 50 TYR B N 1
ATOM 1702 C CA . TYR B 1 50 ? 2.566 -14.586 -13.82 1 98.12 50 TYR B CA 1
ATOM 1703 C C . TYR B 1 50 ? 3.795 -15.273 -14.398 1 98.12 50 TYR B C 1
ATOM 1705 O O . TYR B 1 50 ? 3.762 -15.766 -15.531 1 98.12 50 TYR B O 1
ATOM 1713 N N . ILE B 1 51 ? 4.852 -15.375 -13.672 1 98.31 51 ILE B N 1
ATOM 1714 C CA . ILE B 1 51 ? 5.988 -16.188 -14.094 1 98.31 51 ILE B CA 1
ATOM 1715 C C . ILE B 1 51 ? 5.551 -17.641 -14.242 1 98.31 51 ILE B C 1
ATOM 1717 O O . ILE B 1 51 ? 5.867 -18.281 -15.242 1 98.31 51 ILE B O 1
ATOM 1721 N N . LEU B 1 52 ? 4.746 -18.141 -13.32 1 98.31 52 LEU B N 1
ATOM 1722 C CA . LEU B 1 52 ? 4.262 -19.516 -13.391 1 98.31 52 LEU B CA 1
ATOM 1723 C C . LEU B 1 52 ? 3.336 -19.703 -14.586 1 98.31 52 LEU B C 1
ATOM 1725 O O . LEU B 1 52 ? 3.24 -20.812 -15.133 1 98.31 52 LEU B O 1
ATOM 1729 N N . LEU B 1 53 ? 2.76 -18.625 -14.969 1 97.25 53 LEU B N 1
ATOM 1730 C CA . LEU B 1 53 ? 1.801 -18.688 -16.062 1 97.25 53 LEU B CA 1
ATOM 1731 C C . LEU B 1 53 ? 2.492 -18.453 -17.406 1 97.25 53 LEU B C 1
ATOM 1733 O O . LEU B 1 53 ? 1.833 -18.375 -18.438 1 97.25 53 LEU B O 1
ATOM 1737 N N . GLY B 1 54 ? 3.76 -18.25 -17.359 1 96.69 54 GLY B N 1
ATOM 1738 C CA . GLY B 1 54 ? 4.523 -18.281 -18.594 1 96.69 54 GLY B CA 1
ATOM 1739 C C . GLY B 1 54 ? 4.984 -16.922 -19.047 1 96.69 54 GLY B C 1
ATOM 1740 O O . GLY B 1 54 ? 5.461 -16.766 -20.172 1 96.69 54 GLY B O 1
ATOM 1741 N N . ASN B 1 55 ? 4.855 -15.93 -18.234 1 96.62 55 ASN B N 1
ATOM 1742 C CA . ASN B 1 55 ? 5.312 -14.586 -18.594 1 96.62 55 ASN B CA 1
ATOM 1743 C C . ASN B 1 55 ? 6.766 -14.367 -18.188 1 96.62 55 ASN B C 1
ATOM 1745 O O . ASN B 1 55 ? 7.223 -14.922 -17.188 1 96.62 55 ASN B O 1
ATOM 1749 N N . LYS B 1 56 ? 7.445 -13.555 -18.938 1 95.5 56 LYS B N 1
ATOM 1750 C CA . LYS B 1 56 ? 8.828 -13.219 -18.609 1 95.5 56 LYS B CA 1
ATOM 1751 C C . LYS B 1 56 ? 8.883 -12.18 -17.5 1 95.5 56 LYS B C 1
ATOM 1753 O O . LYS B 1 56 ? 8.148 -11.188 -17.531 1 95.5 56 LYS B O 1
ATOM 1758 N N . GLU B 1 57 ? 9.766 -12.461 -16.578 1 93.19 57 GLU B N 1
ATOM 1759 C CA . GLU B 1 57 ? 9.898 -11.578 -15.422 1 93.19 57 GLU B CA 1
ATOM 1760 C C . GLU B 1 57 ? 10.164 -10.141 -15.859 1 93.19 57 GLU B C 1
ATOM 1762 O O . GLU B 1 57 ? 9.664 -9.195 -15.242 1 93.19 57 GLU B O 1
ATOM 1767 N N . SER B 1 58 ? 10.969 -10 -16.891 1 92.62 58 SER B N 1
ATOM 1768 C CA . SER B 1 58 ? 11.375 -8.68 -17.375 1 92.62 58 SER B CA 1
ATOM 1769 C C . SER B 1 58 ? 10.172 -7.832 -17.75 1 92.62 58 SER B C 1
ATOM 1771 O O . SER B 1 58 ? 10.219 -6.602 -17.672 1 92.62 58 SER B O 1
ATOM 1773 N N . GLU B 1 59 ? 9.07 -8.391 -18.109 1 92.44 59 GLU B N 1
ATOM 1774 C CA . GLU B 1 59 ? 7.875 -7.68 -18.547 1 92.44 59 GLU B CA 1
ATOM 1775 C C . GLU B 1 59 ? 6.965 -7.352 -17.375 1 92.44 59 GLU B C 1
ATOM 1777 O O . GLU B 1 59 ? 5.98 -6.625 -17.516 1 92.44 59 GLU B O 1
ATOM 1782 N N . LEU B 1 60 ? 7.336 -7.828 -16.219 1 93.81 60 LEU B N 1
ATOM 1783 C CA . LEU B 1 60 ? 6.43 -7.789 -15.078 1 93.81 60 LEU B CA 1
ATOM 1784 C C . LEU B 1 60 ? 6.93 -6.805 -14.023 1 93.81 60 LEU B C 1
ATOM 1786 O O . LEU B 1 60 ? 6.207 -6.484 -13.078 1 93.81 60 LEU B O 1
ATOM 1790 N N . LYS B 1 61 ? 8.086 -6.27 -14.25 1 88.62 61 LYS B N 1
ATOM 1791 C CA . LYS B 1 61 ? 8.758 -5.469 -13.227 1 88.62 61 LYS B CA 1
ATOM 1792 C C . LYS B 1 61 ? 8.109 -4.09 -13.102 1 88.62 61 LYS B C 1
ATOM 1794 O O . LYS B 1 61 ? 8.125 -3.486 -12.031 1 88.62 61 LYS B O 1
ATOM 1799 N N . ASP B 1 62 ? 7.629 -3.629 -14.234 1 84.81 62 ASP B N 1
ATOM 1800 C CA . ASP B 1 62 ? 6.918 -2.354 -14.211 1 84.81 62 ASP B CA 1
ATOM 1801 C C . ASP B 1 62 ? 5.484 -2.533 -13.719 1 84.81 62 ASP B C 1
ATOM 1803 O O . ASP B 1 62 ? 4.668 -3.172 -14.383 1 84.81 62 ASP B O 1
ATOM 1807 N N . TRP B 1 63 ? 5.145 -1.917 -12.562 1 83.94 63 TRP B N 1
ATOM 1808 C CA . TRP B 1 63 ? 3.844 -2.156 -11.945 1 83.94 63 TRP B CA 1
ATOM 1809 C C . TRP B 1 63 ? 2.713 -1.68 -12.852 1 83.94 63 TRP B C 1
ATOM 1811 O O . TRP B 1 63 ? 1.674 -2.336 -12.953 1 83.94 63 TRP B O 1
ATOM 1821 N N . LYS B 1 64 ? 2.91 -0.499 -13.43 1 82.19 64 LYS B N 1
ATOM 1822 C CA . LYS B 1 64 ? 1.863 0.002 -14.32 1 82.19 64 LYS B CA 1
ATOM 1823 C C . LYS B 1 64 ? 1.588 -0.979 -15.453 1 82.19 64 LYS B C 1
ATOM 1825 O O . LYS B 1 64 ? 0.433 -1.206 -15.82 1 82.19 64 LYS B O 1
ATOM 1830 N N . LYS B 1 65 ? 2.609 -1.511 -16 1 88.25 65 LYS B N 1
ATOM 1831 C CA . LYS B 1 65 ? 2.455 -2.525 -17.047 1 88.25 65 LYS B CA 1
ATOM 1832 C C . LYS B 1 65 ? 1.803 -3.787 -16.484 1 88.25 65 LYS B C 1
ATOM 1834 O O . LYS B 1 65 ? 0.957 -4.398 -17.141 1 88.25 65 LYS B O 1
ATOM 1839 N N . MET B 1 66 ? 2.213 -4.176 -15.32 1 90.25 66 MET B N 1
ATOM 1840 C CA . MET B 1 66 ? 1.62 -5.336 -14.656 1 90.25 66 MET B CA 1
ATOM 1841 C C . MET B 1 66 ? 0.132 -5.113 -14.406 1 90.25 66 MET B C 1
ATOM 1843 O O . MET B 1 66 ? -0.681 -6.012 -14.625 1 90.25 66 MET B O 1
ATOM 1847 N N . GLN B 1 67 ? -0.167 -3.898 -13.953 1 87.81 67 GLN 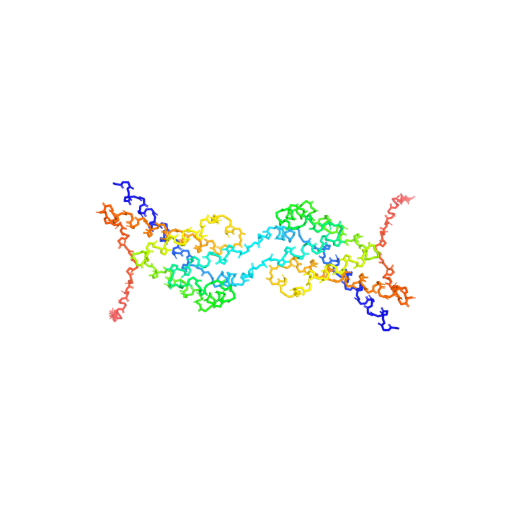B N 1
ATOM 1848 C CA . GLN B 1 67 ? -1.57 -3.557 -13.742 1 87.81 67 GLN B CA 1
ATOM 1849 C C . GLN B 1 67 ? -2.373 -3.711 -15.031 1 87.81 67 GLN B C 1
ATOM 1851 O O . GLN B 1 67 ? -3.459 -4.293 -15.023 1 87.81 67 GLN B O 1
ATOM 1856 N N . ALA B 1 68 ? -1.797 -3.172 -16.062 1 91.69 68 ALA B N 1
ATOM 1857 C CA . ALA B 1 68 ? -2.451 -3.283 -17.375 1 91.69 68 ALA B CA 1
ATOM 1858 C C . ALA B 1 68 ? -2.637 -4.746 -17.766 1 91.69 68 ALA B C 1
ATOM 1860 O O . ALA B 1 68 ? -3.682 -5.125 -18.297 1 91.69 68 ALA B O 1
ATOM 1861 N N . LEU B 1 69 ? -1.675 -5.527 -17.516 1 94.75 69 LEU B N 1
ATOM 1862 C CA . LEU B 1 69 ? -1.738 -6.953 -17.828 1 94.75 69 LEU B CA 1
ATOM 1863 C C . LEU B 1 69 ? -2.82 -7.641 -17 1 94.75 69 LEU B C 1
ATOM 1865 O O . LEU B 1 69 ? -3.586 -8.453 -17.531 1 94.75 69 LEU B O 1
ATOM 1869 N N . ILE B 1 70 ? -2.867 -7.359 -15.711 1 93.94 70 ILE B N 1
ATOM 1870 C CA . ILE B 1 70 ? -3.893 -7.91 -14.828 1 93.94 70 ILE B CA 1
ATOM 1871 C C . ILE B 1 70 ? -5.277 -7.523 -15.352 1 93.94 70 ILE B C 1
ATOM 1873 O O . ILE B 1 70 ? -6.172 -8.367 -15.43 1 93.94 70 ILE B O 1
ATOM 1877 N N . GLY B 1 71 ? -5.383 -6.27 -15.703 1 93.25 71 GLY B N 1
ATOM 1878 C CA . GLY B 1 71 ? -6.641 -5.785 -16.25 1 93.25 71 GLY B CA 1
ATOM 1879 C C . GLY B 1 71 ? -7.035 -6.469 -17.547 1 93.25 71 GLY B C 1
ATOM 1880 O O . GLY B 1 71 ? -8.195 -6.844 -17.719 1 93.25 71 GLY B O 1
ATOM 1881 N N . LYS B 1 72 ? -6.109 -6.598 -18.422 1 94.88 72 LYS B N 1
ATOM 1882 C CA . LYS B 1 72 ? -6.352 -7.254 -19.703 1 94.88 72 LYS B CA 1
ATOM 1883 C C . LYS B 1 72 ? -6.719 -8.719 -19.516 1 94.88 72 LYS B C 1
ATOM 1885 O O . LYS B 1 72 ? -7.582 -9.242 -20.219 1 94.88 72 LYS B O 1
ATOM 1890 N N . THR B 1 73 ? -6.039 -9.414 -18.656 1 95.31 73 THR B N 1
ATOM 1891 C CA . THR B 1 73 ? -6.336 -10.82 -18.375 1 95.31 73 THR B CA 1
ATOM 1892 C C . THR B 1 73 ? -7.738 -10.969 -17.797 1 95.31 73 THR B C 1
ATOM 1894 O O . THR B 1 73 ? -8.523 -11.797 -18.25 1 95.31 73 THR B O 1
ATOM 1897 N N . GLY B 1 74 ? -8.055 -10.156 -16.797 1 94 74 GLY B N 1
ATOM 1898 C CA . GLY B 1 74 ? -9.359 -10.164 -16.172 1 94 74 GLY B CA 1
ATOM 1899 C C . GLY B 1 74 ? -9.625 -11.43 -15.367 1 94 74 GLY B C 1
ATOM 1900 O O . GLY B 1 74 ? -8.773 -12.32 -15.297 1 94 74 GLY B O 1
ATOM 1901 N N . LYS B 1 75 ? -10.836 -11.5 -14.727 1 93.62 75 LYS B N 1
ATOM 1902 C CA . LYS B 1 75 ? -11.25 -12.602 -13.867 1 93.62 75 LYS B CA 1
ATOM 1903 C C . LYS B 1 75 ? -11.281 -13.922 -14.633 1 93.62 75 LYS B C 1
ATOM 1905 O O . LYS B 1 75 ? -10.703 -14.914 -14.195 1 93.62 75 LYS B O 1
ATOM 1910 N N . GLU B 1 76 ? -11.852 -13.875 -15.789 1 96.38 76 GLU B N 1
ATOM 1911 C CA . GLU B 1 76 ? -12.008 -15.102 -16.562 1 96.38 76 GLU B CA 1
ATOM 1912 C C . GLU B 1 76 ? -10.672 -15.586 -17.125 1 96.38 76 GLU B C 1
ATOM 1914 O O . GLU B 1 76 ? -10.414 -16.781 -17.172 1 96.38 76 GLU B O 1
ATOM 1919 N N . GLY B 1 77 ? -9.867 -14.648 -17.578 1 96.56 77 GLY B N 1
ATOM 1920 C CA . GLY B 1 77 ? -8.539 -15 -18.047 1 96.56 77 GLY B CA 1
ATOM 1921 C C . GLY B 1 77 ? -7.664 -15.625 -16.984 1 96.56 77 GLY B C 1
ATOM 1922 O O . GLY B 1 77 ? -6.977 -16.609 -17.234 1 96.56 77 GLY B O 1
ATOM 1923 N N . MET B 1 78 ? -7.676 -15.102 -15.766 1 95.69 78 MET B N 1
ATOM 1924 C CA . MET B 1 78 ? -6.906 -15.633 -14.648 1 95.69 78 MET B CA 1
ATOM 1925 C C . MET B 1 78 ? -7.379 -17.047 -14.289 1 95.69 78 MET B C 1
ATOM 1927 O O . MET B 1 78 ? -6.562 -17.938 -14.086 1 95.69 78 MET B O 1
ATOM 1931 N N . LYS B 1 79 ? -8.695 -17.188 -14.234 1 95.56 79 LYS B N 1
ATOM 1932 C CA . LYS B 1 79 ? -9.273 -18.5 -13.961 1 95.56 79 LYS B CA 1
ATOM 1933 C C . LYS B 1 79 ? -8.797 -19.531 -14.977 1 95.56 79 LYS B C 1
ATOM 1935 O O . LYS B 1 79 ? -8.305 -20.594 -14.602 1 95.56 79 LYS B O 1
ATOM 1940 N N . ARG B 1 80 ? -8.945 -19.172 -16.188 1 96.62 80 ARG B N 1
ATOM 1941 C CA . ARG B 1 80 ? -8.578 -20.078 -17.266 1 96.62 80 ARG B CA 1
ATOM 1942 C C . ARG B 1 80 ? -7.105 -20.438 -17.203 1 96.62 80 ARG B C 1
ATOM 1944 O O . ARG B 1 80 ? -6.75 -21.625 -17.266 1 96.62 80 ARG B O 1
ATOM 1951 N N . ARG B 1 81 ? -6.23 -19.516 -17.078 1 96.38 81 ARG B N 1
ATOM 1952 C CA . ARG B 1 81 ? -4.789 -19.734 -17.094 1 96.38 81 ARG B CA 1
ATOM 1953 C C . ARG B 1 81 ? -4.355 -20.594 -15.906 1 96.38 81 ARG B C 1
ATOM 1955 O O . ARG B 1 81 ? -3.502 -21.469 -16.047 1 96.38 81 ARG B O 1
ATOM 1962 N N . VAL B 1 82 ? -4.945 -20.328 -14.742 1 96.81 82 VAL B N 1
ATOM 1963 C CA . VAL B 1 82 ? -4.605 -21.109 -13.555 1 96.81 82 VAL B CA 1
ATOM 1964 C C . VAL B 1 82 ? -5.094 -22.547 -13.727 1 96.81 82 VAL B C 1
ATOM 1966 O O . VAL B 1 82 ? -4.387 -23.5 -13.375 1 96.81 82 VAL B O 1
ATOM 1969 N N . MET B 1 83 ? -6.285 -22.75 -14.289 1 95.5 83 MET B N 1
ATOM 1970 C CA . MET B 1 83 ? -6.832 -24.078 -14.5 1 95.5 83 MET B CA 1
ATOM 1971 C C . MET B 1 83 ? -5.992 -24.859 -15.508 1 95.5 83 MET B C 1
ATOM 1973 O O . MET B 1 83 ? -5.836 -26.078 -15.391 1 95.5 83 MET B O 1
ATOM 1977 N N . GLU B 1 84 ? -5.449 -24.109 -16.406 1 95.44 84 GLU B N 1
ATOM 1978 C CA . GLU B 1 84 ? -4.695 -24.75 -17.469 1 95.44 84 GLU B CA 1
ATOM 1979 C C . GLU B 1 84 ? -3.24 -24.969 -17.062 1 95.44 84 GLU B C 1
ATOM 1981 O O . GLU B 1 84 ? -2.514 -25.719 -17.719 1 95.44 84 GLU B O 1
ATOM 1986 N N . ALA B 1 85 ? -2.832 -24.312 -16.047 1 96.56 85 ALA B N 1
ATOM 1987 C CA . ALA B 1 85 ? -1.457 -24.484 -15.594 1 96.56 85 ALA B CA 1
ATOM 1988 C C . ALA B 1 85 ? -1.196 -25.938 -15.164 1 96.56 85 ALA B C 1
ATOM 1990 O O . ALA B 1 85 ? -1.919 -26.484 -14.328 1 96.56 85 ALA B O 1
ATOM 1991 N N . ASP B 1 86 ? -0.212 -26.516 -15.766 1 94.75 86 ASP B N 1
ATOM 1992 C CA . ASP B 1 86 ? 0.209 -27.891 -15.508 1 94.75 86 ASP B CA 1
ATOM 1993 C C . ASP B 1 86 ? 1.604 -27.922 -14.883 1 94.75 86 ASP B C 1
ATOM 1995 O O . ASP B 1 86 ? 2.598 -27.641 -15.555 1 94.75 86 ASP B O 1
ATOM 1999 N N . PRO B 1 87 ? 1.681 -28.328 -13.625 1 95.56 87 PRO B N 1
ATOM 2000 C CA . PRO B 1 87 ? 2.982 -28.359 -12.953 1 95.56 87 PRO B CA 1
ATOM 2001 C C . PRO B 1 87 ? 4 -29.234 -13.695 1 95.56 87 PRO B C 1
ATOM 2003 O O . PRO B 1 87 ? 5.207 -29 -13.578 1 95.56 87 PRO B O 1
ATOM 2006 N N . ASN B 1 88 ? 3.525 -30.203 -14.492 1 94.19 88 ASN B N 1
ATOM 2007 C CA . ASN B 1 88 ? 4.438 -31.062 -15.234 1 94.19 88 ASN B CA 1
ATOM 2008 C C . ASN B 1 88 ? 5.098 -30.312 -16.391 1 94.19 88 ASN B C 1
ATOM 2010 O O . ASN B 1 88 ? 6.105 -30.766 -16.938 1 94.19 88 ASN B O 1
ATOM 2014 N N . LYS B 1 89 ? 4.52 -29.219 -16.75 1 96.25 89 LYS B N 1
ATOM 2015 C CA . LYS B 1 89 ? 5.02 -28.438 -17.875 1 96.25 89 LYS B CA 1
ATOM 2016 C C . LYS B 1 89 ? 5.812 -27.219 -17.422 1 96.25 89 LYS B C 1
ATOM 2018 O O . LYS B 1 89 ? 6.34 -26.469 -18.234 1 96.25 89 LYS B O 1
ATOM 2023 N N . ILE B 1 90 ? 5.891 -26.984 -16.156 1 97.88 90 ILE B N 1
ATOM 2024 C CA . ILE B 1 90 ? 6.645 -25.859 -15.594 1 97.88 90 ILE B CA 1
ATOM 2025 C C . ILE B 1 90 ? 8.07 -26.312 -15.273 1 97.88 90 ILE B C 1
ATOM 2027 O O . ILE B 1 90 ? 8.273 -27.344 -14.617 1 97.88 90 ILE B O 1
ATOM 2031 N N . ARG B 1 91 ? 9.07 -25.625 -15.766 1 97.5 91 ARG B N 1
ATOM 2032 C CA . ARG B 1 91 ? 10.477 -25.953 -15.539 1 97.5 91 ARG B CA 1
ATOM 2033 C C . ARG B 1 91 ? 10.852 -25.766 -14.07 1 97.5 91 ARG B C 1
ATOM 2035 O O . ARG B 1 91 ? 10.414 -24.812 -13.43 1 97.5 91 ARG B O 1
ATOM 2042 N N . PRO B 1 92 ? 11.656 -26.703 -13.586 1 97.81 92 PRO B N 1
ATOM 2043 C CA . PRO B 1 92 ? 12.102 -26.562 -12.203 1 97.81 92 PRO B CA 1
ATOM 2044 C C . PRO B 1 92 ? 12.797 -25.234 -11.922 1 97.81 92 PRO B C 1
ATOM 2046 O O . PRO B 1 92 ? 12.68 -24.688 -10.828 1 97.81 92 PRO B O 1
ATOM 2049 N N . GLU B 1 93 ? 13.539 -24.719 -12.852 1 98 93 GLU B N 1
ATOM 2050 C CA . GLU B 1 93 ? 14.203 -23.422 -12.703 1 98 93 GLU B CA 1
ATOM 2051 C C . GLU B 1 93 ? 13.195 -22.312 -12.477 1 98 93 GLU B C 1
ATOM 2053 O O . GLU B 1 93 ? 13.438 -21.391 -11.688 1 98 93 GLU B O 1
ATOM 2058 N N . THR B 1 94 ? 12.078 -22.359 -13.203 1 98.44 94 THR B N 1
ATOM 2059 C CA . THR B 1 94 ? 10.992 -21.406 -13.031 1 98.44 94 THR B CA 1
ATOM 2060 C C . THR B 1 94 ? 10.422 -21.484 -11.617 1 98.44 94 THR B C 1
ATOM 2062 O O . THR B 1 94 ? 10.25 -20.469 -10.953 1 98.44 94 THR B O 1
ATOM 2065 N N . ALA B 1 95 ? 10.156 -22.703 -11.141 1 98.44 95 ALA B N 1
ATOM 2066 C CA . ALA B 1 95 ? 9.617 -22.938 -9.805 1 98.44 95 ALA B CA 1
ATOM 2067 C C . ALA B 1 95 ? 10.578 -22.422 -8.727 1 98.44 95 ALA B C 1
ATOM 2069 O O . ALA B 1 95 ? 10.156 -21.828 -7.738 1 98.44 95 ALA B O 1
ATOM 2070 N N . THR B 1 96 ? 11.867 -22.672 -8.953 1 98.25 96 THR B N 1
ATOM 2071 C CA . THR B 1 96 ? 12.883 -22.219 -8.008 1 98.25 96 THR B CA 1
ATOM 2072 C C . THR B 1 96 ? 12.914 -20.688 -7.926 1 98.25 96 THR B C 1
ATOM 2074 O O . THR B 1 96 ? 13.016 -20.125 -6.836 1 98.25 96 THR B O 1
ATOM 2077 N N . LYS B 1 97 ? 12.789 -20.047 -9.047 1 97.75 97 LYS B N 1
ATOM 2078 C CA . LYS B 1 97 ? 12.727 -18.578 -9.094 1 97.75 97 LYS B CA 1
ATOM 2079 C C . LYS B 1 97 ? 11.516 -18.062 -8.32 1 97.75 97 LYS B C 1
ATOM 2081 O O . LYS B 1 97 ? 11.648 -17.141 -7.508 1 97.75 97 LYS B O 1
ATOM 2086 N N . VAL B 1 98 ? 10.359 -18.562 -8.562 1 98.31 98 VAL B N 1
ATOM 2087 C CA . VAL B 1 98 ? 9.117 -18.172 -7.902 1 98.31 98 VAL B CA 1
ATOM 2088 C C . VAL B 1 98 ? 9.234 -18.391 -6.398 1 98.31 98 VAL B C 1
ATOM 2090 O O . VAL B 1 98 ? 8.852 -17.531 -5.605 1 98.31 98 VAL B O 1
ATOM 2093 N N . LYS B 1 99 ? 9.812 -19.531 -5.996 1 97.81 99 LYS B N 1
ATOM 2094 C CA . LYS B 1 99 ? 10.062 -19.797 -4.582 1 97.81 99 LYS B CA 1
ATOM 2095 C C . LYS B 1 99 ? 10.914 -18.703 -3.951 1 97.81 99 LYS B C 1
ATOM 2097 O O . LYS B 1 99 ? 10.633 -18.266 -2.84 1 97.81 99 LYS B O 1
ATOM 2102 N N . GLY B 1 100 ? 11.922 -18.312 -4.637 1 97.12 100 GLY B N 1
ATOM 2103 C CA . GLY B 1 100 ? 12.781 -17.25 -4.16 1 97.12 100 GLY B CA 1
ATOM 2104 C C . GLY B 1 100 ? 12.047 -15.938 -3.949 1 97.12 100 GLY B C 1
ATOM 2105 O O . GLY B 1 100 ? 12.258 -15.25 -2.947 1 97.12 100 GLY B O 1
ATOM 2106 N N . ILE B 1 101 ? 11.148 -15.547 -4.836 1 94.69 101 ILE B N 1
ATOM 2107 C CA . ILE B 1 101 ? 10.375 -14.312 -4.758 1 94.69 101 ILE B CA 1
ATOM 2108 C C . ILE B 1 101 ? 9.414 -14.383 -3.576 1 94.69 101 ILE B C 1
ATOM 2110 O O . ILE B 1 101 ? 9.32 -13.438 -2.785 1 94.69 101 ILE B O 1
ATOM 2114 N N . LEU B 1 102 ? 8.719 -15.5 -3.393 1 96.31 102 LEU B N 1
ATOM 2115 C CA . LEU B 1 102 ? 7.625 -15.625 -2.432 1 96.31 102 LEU B CA 1
ATOM 2116 C C . LEU B 1 102 ? 8.164 -15.898 -1.03 1 96.31 102 LEU B C 1
ATOM 2118 O O . LEU B 1 102 ? 7.461 -15.68 -0.039 1 96.31 102 LEU B O 1
ATOM 2122 N N . SER B 1 103 ? 9.422 -16.375 -0.95 1 95.06 103 SER B N 1
ATOM 2123 C CA . SER B 1 103 ? 10.016 -16.719 0.334 1 95.06 103 SER B CA 1
ATOM 2124 C C . SER B 1 103 ? 10.195 -15.5 1.22 1 95.06 103 SER B C 1
ATOM 2126 O O . SER B 1 103 ? 10.391 -15.617 2.43 1 95.06 103 SER B O 1
ATOM 2128 N N . ALA B 1 104 ? 10.078 -14.383 0.627 1 88.06 104 ALA B N 1
ATOM 2129 C CA . ALA B 1 104 ? 10.25 -13.125 1.351 1 88.06 104 ALA B CA 1
ATOM 2130 C C . ALA B 1 104 ? 9 -12.789 2.17 1 88.06 104 ALA B C 1
ATOM 2132 O O . ALA B 1 104 ? 9.023 -11.875 2.998 1 88.06 104 ALA B O 1
ATOM 2133 N N . PHE B 1 105 ? 7.961 -13.57 1.97 1 85.94 105 PHE B N 1
ATOM 2134 C CA . PHE B 1 105 ? 6.676 -13.273 2.588 1 85.94 105 PHE B CA 1
ATOM 2135 C C . PHE B 1 105 ? 6.066 -14.531 3.203 1 85.94 105 PHE B C 1
ATOM 2137 O O . PHE B 1 105 ? 6.484 -15.648 2.893 1 85.94 105 PHE B O 1
ATOM 2144 N N . ASP B 1 106 ? 5.168 -14.242 4.129 1 89.94 106 ASP B N 1
ATOM 2145 C CA . ASP B 1 106 ? 4.281 -15.344 4.504 1 89.94 106 ASP B CA 1
ATOM 2146 C C . ASP B 1 106 ? 2.828 -15.016 4.164 1 89.94 106 ASP B C 1
ATOM 2148 O O . ASP B 1 106 ? 2.502 -13.875 3.846 1 89.94 106 ASP B O 1
ATOM 2152 N N . LEU B 1 107 ? 2.029 -16.016 4.168 1 92.44 107 LEU B N 1
ATOM 2153 C CA . LEU B 1 107 ? 0.651 -15.906 3.703 1 92.44 107 LEU B CA 1
ATOM 2154 C C . LEU B 1 107 ? -0.123 -14.883 4.523 1 92.44 107 LEU B C 1
ATOM 2156 O O . LEU B 1 107 ? -0.885 -14.086 3.971 1 92.44 107 LEU B O 1
ATOM 2160 N N . GLU B 1 108 ? 0.098 -14.867 5.816 1 84.31 108 GLU B N 1
ATOM 2161 C CA . GLU B 1 108 ? -0.62 -13.961 6.703 1 84.31 108 GLU B CA 1
ATOM 2162 C C . GLU B 1 108 ? -0.241 -12.508 6.434 1 84.31 108 GLU B C 1
ATOM 2164 O O . GLU B 1 108 ? -1.103 -11.625 6.43 1 84.31 108 GLU B O 1
ATOM 2169 N N . GLN B 1 109 ? 0.984 -12.25 6.137 1 78.56 109 GLN B N 1
ATOM 2170 C CA . GLN B 1 109 ? 1.458 -10.914 5.797 1 78.56 109 GLN B CA 1
ATOM 2171 C C . GLN B 1 109 ? 0.787 -10.398 4.523 1 78.56 109 GLN B C 1
ATOM 2173 O O . GLN B 1 109 ? 0.398 -9.234 4.449 1 78.56 109 GLN B O 1
ATOM 2178 N N . VAL B 1 110 ? 0.709 -11.25 3.531 1 85 110 VAL B N 1
ATOM 2179 C CA . VAL B 1 110 ? 0.11 -10.875 2.256 1 85 110 VAL B CA 1
ATOM 2180 C C . VAL B 1 110 ? -1.391 -10.656 2.434 1 85 110 VAL B C 1
ATOM 2182 O O . VAL B 1 110 ? -1.953 -9.695 1.894 1 85 110 VAL B O 1
ATOM 2185 N N . ARG B 1 111 ? -1.991 -11.508 3.307 1 84.69 111 ARG B N 1
ATOM 2186 C CA . ARG B 1 111 ? -3.424 -11.398 3.557 1 84.69 111 ARG B CA 1
ATOM 2187 C C . ARG B 1 111 ? -3.768 -10.078 4.238 1 84.69 111 ARG B C 1
ATOM 2189 O O . ARG B 1 111 ? -4.812 -9.484 3.961 1 84.69 111 ARG B O 1
ATOM 2196 N N . ASP B 1 112 ? -2.842 -9.672 5.035 1 73.19 112 ASP B N 1
ATOM 2197 C CA . ASP B 1 112 ? -3.051 -8.422 5.758 1 73.19 112 ASP B CA 1
ATOM 2198 C C . ASP B 1 112 ? -3.068 -7.23 4.805 1 73.19 112 ASP B C 1
ATOM 2200 O O . ASP B 1 112 ? -3.697 -6.211 5.09 1 73.19 112 ASP B O 1
ATOM 2204 N N . VAL B 1 113 ? -2.426 -7.41 3.703 1 73.31 113 VAL B N 1
ATOM 2205 C CA . VAL B 1 113 ? -2.311 -6.316 2.742 1 73.31 113 VAL B CA 1
ATOM 2206 C C . VAL B 1 113 ? -3.396 -6.449 1.676 1 73.31 113 VAL B C 1
ATOM 2208 O O . VAL B 1 113 ? -3.994 -5.453 1.264 1 73.31 113 VAL B O 1
ATOM 2211 N N . SER B 1 114 ? -3.646 -7.648 1.179 1 79.25 114 SER B N 1
ATOM 2212 C CA . SER B 1 114 ? -4.633 -7.918 0.14 1 79.25 114 SER B CA 1
ATOM 2213 C C . SER B 1 114 ? -5.133 -9.352 0.211 1 79.25 114 SER B C 1
ATOM 2215 O O . SER B 1 114 ? -4.371 -10.297 -0.019 1 79.25 114 SER B O 1
ATOM 2217 N N . ALA B 1 115 ? -6.461 -9.508 0.448 1 82.12 115 ALA B N 1
ATOM 2218 C CA . ALA B 1 115 ? -7.059 -10.844 0.459 1 82.12 115 ALA B CA 1
ATOM 2219 C C . ALA B 1 115 ? -6.953 -11.5 -0.914 1 82.12 115 ALA B C 1
ATOM 2221 O O . ALA B 1 115 ? -6.723 -12.703 -1.014 1 82.12 115 ALA B O 1
ATOM 2222 N N . GLY B 1 116 ? -7.109 -10.742 -1.966 1 87.75 116 GLY B N 1
ATOM 2223 C CA . GLY B 1 116 ? -6.992 -11.258 -3.318 1 87.75 116 GLY B CA 1
ATOM 2224 C C . GLY B 1 116 ? -5.59 -11.727 -3.66 1 87.75 116 GLY B C 1
ATOM 2225 O O . GLY B 1 116 ? -5.41 -12.828 -4.195 1 87.75 116 GLY B O 1
ATOM 2226 N N . ALA B 1 117 ? -4.578 -10.953 -3.285 1 90.44 117 ALA B N 1
ATOM 2227 C CA . ALA B 1 117 ? -3.197 -11.352 -3.551 1 90.44 117 ALA B CA 1
ATOM 2228 C C . ALA B 1 117 ? -2.82 -12.594 -2.756 1 90.44 117 ALA B C 1
ATOM 2230 O O . ALA B 1 117 ? -2.027 -13.422 -3.219 1 90.44 117 ALA B O 1
ATOM 2231 N N . ALA B 1 118 ? -3.459 -12.727 -1.586 1 92.12 118 ALA B N 1
ATOM 2232 C CA . ALA B 1 118 ? -3.176 -13.883 -0.737 1 92.12 118 ALA B CA 1
ATOM 2233 C C . ALA B 1 118 ? -3.598 -15.18 -1.417 1 92.12 118 ALA B C 1
ATOM 2235 O O . ALA B 1 118 ? -2.941 -16.219 -1.261 1 92.12 118 ALA B O 1
ATOM 2236 N N . ILE B 1 119 ? -4.68 -15.117 -2.154 1 94.62 119 ILE B N 1
ATOM 2237 C CA . ILE B 1 119 ? -5.133 -16.281 -2.898 1 94.62 119 ILE B CA 1
ATOM 2238 C C . ILE B 1 119 ? -4.078 -16.688 -3.926 1 94.62 119 ILE B C 1
ATOM 2240 O O . ILE B 1 119 ? -3.693 -17.859 -4.004 1 94.62 119 ILE B O 1
ATOM 2244 N N . PHE B 1 120 ? -3.574 -15.711 -4.613 1 96.75 120 PHE B N 1
ATOM 2245 C CA . PHE B 1 120 ? -2.568 -16 -5.629 1 96.75 120 PHE B CA 1
ATOM 2246 C C . PHE B 1 120 ? -1.245 -16.391 -4.988 1 96.75 120 PHE B C 1
ATOM 2248 O O . PHE B 1 120 ? -0.528 -17.25 -5.508 1 96.75 120 PHE B O 1
ATOM 2255 N N . PHE B 1 121 ? -0.963 -15.82 -3.902 1 97.69 121 PHE B N 1
ATOM 2256 C CA . PHE B 1 121 ? 0.22 -16.219 -3.148 1 97.69 121 PHE B CA 1
ATOM 2257 C C . PHE B 1 121 ? 0.15 -17.688 -2.768 1 97.69 121 PHE B C 1
ATOM 2259 O O . PHE B 1 121 ? 1.104 -18.438 -2.984 1 97.69 121 PHE B O 1
ATOM 2266 N N . ALA B 1 122 ? -0.947 -18.109 -2.219 1 97.31 122 ALA B N 1
ATOM 2267 C CA . ALA B 1 122 ? -1.125 -19.5 -1.79 1 97.31 122 ALA B CA 1
ATOM 2268 C C . ALA B 1 122 ? -1.027 -20.453 -2.975 1 97.31 122 ALA B C 1
ATOM 2270 O O . ALA B 1 122 ? -0.364 -21.5 -2.891 1 97.31 122 ALA B O 1
ATOM 2271 N N . TRP B 1 123 ? -1.67 -20.094 -3.998 1 98.31 123 TRP B N 1
ATOM 2272 C CA . TRP B 1 123 ? -1.64 -20.953 -5.18 1 98.31 123 TRP B CA 1
ATOM 2273 C C . TRP B 1 123 ? -0.228 -21.047 -5.746 1 98.31 123 TRP B C 1
ATOM 2275 O O . TRP B 1 123 ? 0.249 -22.141 -6.059 1 98.31 123 TRP B O 1
ATOM 2285 N N . SER B 1 124 ? 0.398 -19.906 -5.953 1 98.62 124 SER B N 1
ATOM 2286 C CA . SER B 1 124 ? 1.74 -19.891 -6.523 1 98.62 124 SER B CA 1
ATOM 2287 C C . SER B 1 124 ? 2.721 -20.672 -5.66 1 98.62 124 SER B C 1
ATOM 2289 O O . SER B 1 124 ? 3.551 -21.422 -6.18 1 98.62 124 SER B O 1
ATOM 2291 N N . SER B 1 125 ? 2.602 -20.578 -4.375 1 98.25 125 SER B N 1
ATOM 2292 C CA . SER B 1 125 ? 3.463 -21.297 -3.447 1 98.25 125 SER B CA 1
ATOM 2293 C C . SER B 1 125 ? 3.24 -22.797 -3.549 1 98.25 125 SER B C 1
ATOM 2295 O O . SER B 1 125 ? 4.199 -23.578 -3.643 1 98.25 125 SER B O 1
ATOM 2297 N N . ALA B 1 126 ? 1.964 -23.156 -3.57 1 97.75 126 ALA B N 1
ATOM 2298 C CA . ALA B 1 126 ? 1.652 -24.578 -3.684 1 97.75 126 ALA B CA 1
ATOM 2299 C C . ALA B 1 126 ? 2.119 -25.141 -5.023 1 97.75 126 ALA B C 1
ATOM 2301 O O . ALA B 1 126 ? 2.604 -26.281 -5.098 1 97.75 126 ALA B O 1
ATOM 2302 N N . THR B 1 127 ? 1.96 -24.344 -6.055 1 97.94 127 THR B N 1
ATOM 2303 C CA . THR B 1 127 ? 2.328 -24.781 -7.398 1 97.94 127 THR B CA 1
ATOM 2304 C C . THR B 1 127 ? 3.838 -24.984 -7.508 1 97.94 127 THR B C 1
ATOM 2306 O O . THR B 1 127 ? 4.305 -26.016 -7.977 1 97.94 127 THR B O 1
ATOM 2309 N N . GLU B 1 128 ? 4.59 -23.969 -7.059 1 98.06 128 GLU B N 1
ATOM 2310 C CA . GLU B 1 128 ? 6.039 -24.125 -7.164 1 98.06 128 GLU B CA 1
ATOM 2311 C C . GLU B 1 128 ? 6.539 -25.281 -6.316 1 98.06 128 GLU B C 1
ATOM 2313 O O . GLU B 1 128 ? 7.461 -26 -6.715 1 98.06 128 GLU B O 1
ATOM 2318 N N . GLU B 1 129 ? 5.984 -25.5 -5.172 1 97.19 129 GLU B N 1
ATOM 2319 C CA . GLU B 1 129 ? 6.332 -26.641 -4.332 1 97.19 129 GLU B CA 1
ATOM 2320 C C . GLU B 1 129 ? 6.051 -27.953 -5.047 1 97.19 129 GLU B C 1
ATOM 2322 O O . GLU B 1 129 ? 6.859 -28.891 -4.988 1 97.19 129 GLU B O 1
ATOM 2327 N N . ASP B 1 130 ? 4.883 -28.016 -5.672 1 96.62 130 ASP B N 1
ATOM 2328 C CA . ASP B 1 130 ? 4.504 -29.234 -6.398 1 96.62 130 ASP B CA 1
ATOM 2329 C C . ASP B 1 130 ? 5.48 -29.516 -7.535 1 96.62 130 ASP B C 1
ATOM 2331 O O . ASP B 1 130 ? 5.918 -30.656 -7.711 1 96.62 130 ASP B O 1
ATOM 2335 N N . VAL B 1 131 ? 5.809 -28.531 -8.258 1 97.19 131 VAL B N 1
ATOM 2336 C CA . VAL B 1 131 ? 6.742 -28.672 -9.367 1 97.19 131 VAL B CA 1
ATOM 2337 C C . VAL B 1 131 ? 8.07 -29.219 -8.852 1 97.19 131 VAL B C 1
ATOM 2339 O O . VAL B 1 131 ? 8.617 -30.172 -9.414 1 97.19 131 VAL B O 1
ATOM 2342 N N . LEU B 1 132 ? 8.57 -28.688 -7.824 1 97.19 132 LEU B N 1
ATOM 2343 C CA . LEU B 1 132 ? 9.867 -29.078 -7.297 1 97.19 132 LEU B CA 1
ATOM 2344 C C . LEU B 1 132 ? 9.805 -30.484 -6.684 1 97.19 132 LEU B C 1
ATOM 2346 O O . LEU B 1 132 ? 10.773 -31.234 -6.762 1 97.19 132 LEU B O 1
ATOM 2350 N N . GLU B 1 133 ? 8.695 -30.844 -6.074 1 95.19 133 GLU B N 1
ATOM 2351 C CA . GLU B 1 133 ? 8.508 -32.188 -5.527 1 95.19 133 GLU B CA 1
ATOM 2352 C C . GLU B 1 133 ? 8.461 -33.219 -6.641 1 95.19 133 GLU B C 1
ATOM 2354 O O . GLU B 1 133 ? 9.016 -34.312 -6.5 1 95.19 133 GLU B O 1
ATOM 2359 N N . ARG B 1 134 ? 7.777 -32.906 -7.691 1 94.5 134 ARG B N 1
ATOM 2360 C CA . ARG B 1 134 ? 7.738 -33.812 -8.836 1 94.5 134 ARG B CA 1
ATOM 2361 C C . ARG B 1 134 ? 9.141 -34.062 -9.391 1 94.5 134 ARG B C 1
ATOM 2363 O O . ARG B 1 134 ? 9.492 -35.188 -9.719 1 94.5 134 ARG B O 1
ATOM 2370 N N . GLU B 1 135 ? 9.867 -32.969 -9.516 1 95.56 135 GLU B N 1
ATOM 2371 C CA . GLU B 1 135 ? 11.242 -33.094 -9.984 1 95.56 135 GLU B CA 1
ATOM 2372 C C . GLU B 1 135 ? 12.062 -34 -9.07 1 95.56 135 GLU B C 1
ATOM 2374 O O . GLU B 1 135 ? 12.836 -34.844 -9.547 1 95.56 135 GLU B O 1
ATOM 2379 N N . ARG B 1 136 ? 11.969 -33.844 -7.844 1 94.62 136 ARG B N 1
ATOM 2380 C CA . ARG B 1 136 ? 12.68 -34.688 -6.867 1 94.62 136 ARG B CA 1
ATOM 2381 C C . ARG B 1 136 ? 12.305 -36.156 -7.023 1 94.62 136 ARG B C 1
ATOM 2383 O O . ARG B 1 136 ? 13.172 -37.031 -7.02 1 94.62 136 ARG B O 1
ATOM 2390 N N . GLN B 1 137 ? 11.023 -36.438 -7.109 1 92.56 137 GLN B N 1
ATOM 2391 C CA . GLN B 1 137 ? 10.555 -37.812 -7.27 1 92.56 137 GLN B CA 1
ATOM 2392 C C . GLN B 1 137 ? 11.109 -38.438 -8.547 1 92.56 137 GLN B C 1
ATOM 2394 O O . GLN B 1 137 ? 11.586 -39.594 -8.531 1 92.56 137 GLN B O 1
ATOM 2399 N N . ARG B 1 138 ? 11.062 -37.656 -9.625 1 94.19 138 ARG B N 1
ATOM 2400 C CA . ARG B 1 138 ? 11.594 -38.156 -10.891 1 94.19 138 ARG B CA 1
ATOM 2401 C C . ARG B 1 138 ? 13.078 -38.469 -10.773 1 94.19 138 ARG B C 1
ATOM 2403 O O . ARG B 1 138 ? 13.555 -39.469 -11.305 1 94.19 138 ARG B O 1
ATOM 2410 N N . ALA B 1 139 ? 13.781 -37.625 -10.133 1 95.06 139 ALA B N 1
ATOM 2411 C CA . ALA B 1 139 ? 15.219 -37.844 -9.945 1 95.06 139 ALA B CA 1
ATOM 2412 C C . ALA B 1 139 ? 15.492 -39.094 -9.141 1 95.06 139 ALA B C 1
ATOM 2414 O O . ALA B 1 139 ? 16.547 -39.719 -9.305 1 95.06 139 ALA B O 1
ATOM 2415 N N . GLU B 1 140 ? 14.57 -39.5 -8.336 1 94.19 140 GLU B N 1
ATOM 2416 C CA . GLU B 1 140 ? 14.711 -40.688 -7.508 1 94.19 140 GLU B CA 1
ATOM 2417 C C . GLU B 1 140 ? 14.125 -41.906 -8.195 1 94.19 140 GLU B C 1
ATOM 2419 O O . GLU B 1 140 ? 14.062 -43 -7.609 1 94.19 140 GLU B O 1
ATOM 2424 N N . GLY B 1 141 ? 13.586 -41.719 -9.406 1 93.5 141 GLY B N 1
ATOM 2425 C CA . GLY B 1 141 ? 13.031 -42.812 -10.172 1 93.5 141 GLY B CA 1
ATOM 2426 C C . GLY B 1 141 ? 11.586 -43.125 -9.812 1 93.5 141 GLY B C 1
ATOM 2427 O O . GLY B 1 141 ? 11.102 -44.219 -10.07 1 93.5 141 GLY B O 1
ATOM 2428 N N . ILE B 1 142 ? 11.031 -42.25 -9.094 1 91.38 142 ILE B N 1
ATOM 2429 C CA . ILE B 1 142 ? 9.633 -42.406 -8.688 1 91.38 142 ILE B CA 1
ATOM 2430 C C . ILE B 1 142 ? 8.734 -41.594 -9.625 1 91.38 142 ILE B C 1
ATOM 2432 O O . ILE B 1 142 ? 9.031 -40.469 -9.953 1 91.38 142 ILE B O 1
ATOM 2436 N N . THR B 1 143 ? 7.711 -42.219 -10.148 1 90 143 THR B N 1
ATOM 2437 C CA . THR B 1 143 ? 6.719 -41.5 -10.938 1 90 143 THR B CA 1
ATOM 2438 C C . THR B 1 143 ? 5.789 -40.719 -10.039 1 90 143 THR B C 1
ATOM 2440 O O . THR B 1 143 ? 5.113 -41.281 -9.172 1 90 143 THR B O 1
ATOM 2443 N N . PRO B 1 144 ? 5.754 -39.406 -10.188 1 90.25 144 PRO B N 1
ATOM 2444 C CA . PRO B 1 144 ? 4.895 -38.594 -9.32 1 90.25 144 PRO B CA 1
ATOM 2445 C C . PRO B 1 144 ? 3.426 -39 -9.383 1 90.25 144 PRO B C 1
ATOM 2447 O O . PRO B 1 144 ? 2.93 -39.375 -10.453 1 90.25 144 PRO B O 1
ATOM 2450 N N . THR B 1 145 ? 2.779 -39 -8.234 1 88.06 145 THR B N 1
ATOM 2451 C CA . THR B 1 145 ? 1.361 -39.312 -8.125 1 88.06 145 THR B CA 1
ATOM 2452 C C . THR B 1 145 ? 0.506 -38.25 -8.82 1 88.06 145 THR B C 1
ATOM 2454 O O . THR B 1 145 ? 0.788 -37.062 -8.719 1 88.06 145 THR B O 1
ATOM 2457 N N . GLU B 1 146 ? -0.503 -38.688 -9.602 1 86.75 146 GLU B N 1
ATOM 2458 C CA . GLU B 1 146 ? -1.473 -37.812 -10.227 1 86.75 146 GLU B CA 1
ATOM 2459 C C . GLU B 1 146 ? -2.861 -38 -9.617 1 86.75 146 GLU B C 1
ATOM 2461 O O . GLU B 1 146 ? -3.191 -39.062 -9.125 1 86.75 146 GLU B O 1
ATOM 2466 N N . LEU B 1 147 ? -3.572 -36.906 -9.469 1 73.69 147 LEU B N 1
ATOM 2467 C CA . LEU B 1 147 ? -4.965 -37.031 -9.062 1 73.69 147 LEU B CA 1
ATOM 2468 C C . LEU B 1 147 ? -5.812 -37.594 -10.211 1 73.69 147 LEU B C 1
ATOM 2470 O O . LEU B 1 147 ? -5.633 -37.188 -11.367 1 73.69 147 LEU B O 1
ATOM 2474 N N . LYS B 1 148 ? -6.285 -38.844 -10.32 1 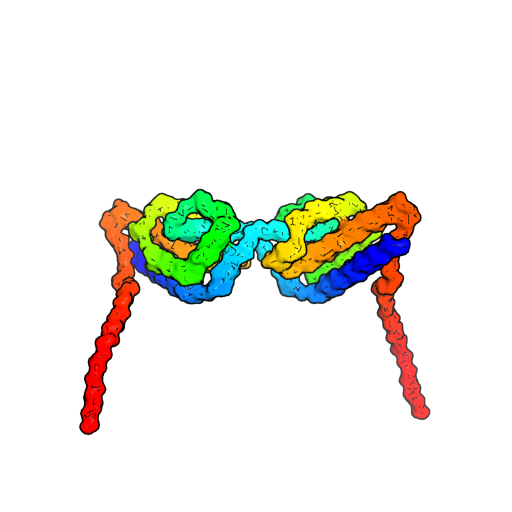61.59 148 LYS B N 1
ATOM 2475 C CA . LYS B 1 148 ? -7.074 -39.5 -11.367 1 61.59 148 LYS B CA 1
ATOM 2476 C C . LYS B 1 148 ? -8.242 -38.594 -11.805 1 61.59 148 LYS B C 1
ATOM 2478 O O . LYS B 1 148 ? -8.734 -38.719 -12.922 1 61.59 148 LYS B O 1
ATOM 2483 N N . GLY B 1 149 ? -9.25 -38.094 -11.125 1 52.12 149 GLY B N 1
ATOM 2484 C CA . GLY B 1 149 ? -10.531 -37.469 -11.445 1 52.12 149 GLY B CA 1
ATOM 2485 C C . GLY B 1 149 ? -10.406 -36.094 -12.07 1 52.12 149 GLY B C 1
ATOM 2486 O O . GLY B 1 149 ? -10.992 -35.125 -11.586 1 52.12 149 GLY B O 1
ATOM 2487 N N . GLY B 1 150 ? -9.469 -35.75 -12.672 1 46.06 150 GLY B N 1
ATOM 2488 C CA . GLY B 1 150 ? -9.391 -34.406 -13.219 1 46.06 150 GLY B CA 1
ATOM 2489 C C . GLY B 1 150 ? -10.641 -33.969 -13.953 1 46.06 150 GLY B C 1
ATOM 2490 O O . GLY B 1 150 ? -11.586 -34.75 -14.086 1 46.06 150 GLY B O 1
ATOM 2491 N N . HIS B 1 151 ? -10.805 -32.656 -14.555 1 42.59 151 HIS B N 1
ATOM 2492 C CA . HIS B 1 151 ? -11.977 -32.156 -15.273 1 42.59 151 HIS B CA 1
ATOM 2493 C C . HIS B 1 151 ? -12.414 -33.156 -16.359 1 42.59 151 HIS B C 1
ATOM 2495 O O . HIS B 1 151 ? -11.789 -33.219 -17.422 1 42.59 151 HIS B O 1
ATOM 2501 N N . LYS B 1 152 ? -12.758 -34.375 -16.156 1 36.47 152 LYS B N 1
ATOM 2502 C CA . LYS B 1 152 ? -13.648 -34.875 -17.203 1 36.47 152 LYS B CA 1
ATOM 2503 C C . LYS B 1 152 ? -14.703 -33.844 -17.578 1 36.47 152 LYS B C 1
ATOM 2505 O O . LYS B 1 152 ? -15.461 -33.406 -16.719 1 36.47 152 LYS B O 1
ATOM 2510 N N . ASN B 1 153 ? -14.57 -33.031 -18.578 1 38.91 153 ASN B N 1
ATOM 2511 C CA . ASN B 1 153 ? -15.68 -32.469 -19.344 1 38.91 153 ASN B CA 1
ATOM 2512 C C . ASN B 1 153 ? -16.828 -33.469 -19.5 1 38.91 153 ASN B C 1
ATOM 2514 O O . ASN B 1 153 ? -16.672 -34.5 -20.125 1 38.91 153 ASN B O 1
ATOM 2518 N N . ILE B 1 154 ? -17.641 -33.75 -18.516 1 34.06 154 ILE B N 1
ATOM 2519 C CA . ILE B 1 154 ? -18.938 -34.375 -18.672 1 34.06 154 ILE B CA 1
ATOM 2520 C C . ILE B 1 154 ? -19.688 -33.781 -19.859 1 34.06 154 ILE B C 1
ATOM 2522 O O . ILE B 1 154 ? -20.062 -32.594 -19.828 1 34.06 154 ILE B O 1
ATOM 2526 N N . LYS B 1 155 ? -19.328 -34 -21.094 1 34.66 155 LYS B N 1
ATOM 2527 C CA . LYS B 1 155 ? -20.188 -33.875 -22.266 1 34.66 155 LYS B CA 1
ATOM 2528 C C . LYS B 1 155 ? -21.547 -34.531 -22.016 1 34.66 155 LYS B C 1
ATOM 2530 O O . LYS B 1 155 ? -21.641 -35.75 -21.875 1 34.66 155 LYS B O 1
ATOM 2535 N N . THR B 1 156 ? -22.438 -33.969 -21.141 1 35.47 156 THR B N 1
ATOM 2536 C CA . THR B 1 156 ? -23.859 -34.25 -21.266 1 35.47 156 THR B CA 1
ATOM 2537 C C . THR B 1 156 ? -24.297 -34.25 -22.719 1 35.47 156 THR B C 1
ATOM 2539 O O . THR B 1 156 ? -24.297 -33.188 -23.359 1 35.47 156 THR B O 1
ATOM 2542 N N . ASP B 1 157 ? -24.047 -35.219 -23.484 1 31.47 157 ASP B N 1
ATOM 2543 C CA . ASP B 1 157 ? -24.75 -35.562 -24.719 1 31.47 157 ASP B CA 1
ATOM 2544 C C . ASP B 1 157 ? -26.25 -35.562 -24.531 1 31.47 157 ASP B C 1
ATOM 2546 O O . ASP B 1 157 ? -26.828 -36.469 -23.938 1 31.47 157 ASP B O 1
ATOM 2550 N N . ILE B 1 158 ? -26.891 -34.438 -24.094 1 34.06 158 ILE B N 1
ATOM 2551 C CA . ILE B 1 158 ? -28.328 -34.25 -24.281 1 34.06 158 ILE B CA 1
ATOM 2552 C C . ILE B 1 158 ? -28.719 -34.594 -25.719 1 34.06 158 ILE B C 1
ATOM 2554 O O . ILE B 1 158 ? -28.359 -33.875 -26.656 1 34.06 158 ILE B O 1
ATOM 2558 N N . THR B 1 159 ? -28.484 -35.781 -26.125 1 32.75 159 THR B N 1
ATOM 2559 C CA . THR B 1 159 ? -29.219 -36.312 -27.281 1 32.75 159 THR B CA 1
ATOM 2560 C C . THR B 1 159 ? -30.719 -36.094 -27.094 1 32.75 159 THR B C 1
ATOM 2562 O O . THR B 1 159 ? -31.281 -36.531 -26.094 1 32.75 159 THR B O 1
ATOM 2565 N N . SER B 1 160 ? -31.375 -34.969 -27.547 1 37.53 160 SER B N 1
ATOM 2566 C CA . SER B 1 160 ? -32.75 -34.594 -27.797 1 37.53 160 SER B CA 1
ATOM 2567 C C . SER B 1 160 ? -33.562 -35.781 -28.328 1 37.53 160 SER B C 1
ATOM 2569 O O . SER B 1 160 ? -33.5 -36.094 -29.531 1 37.53 160 SER B O 1
ATOM 2571 N N . GLY B 1 161 ? -33.438 -37.031 -27.859 1 32.19 161 GLY B N 1
ATOM 2572 C CA . GLY B 1 161 ? -34.375 -38.094 -28.281 1 32.19 161 GLY B CA 1
ATOM 2573 C C . GLY B 1 161 ? -35.812 -37.656 -28.156 1 32.19 161 GLY B C 1
ATOM 2574 O O . GLY B 1 161 ? -36.188 -36.875 -27.266 1 32.19 161 GLY B O 1
ATOM 2575 N N . SER B 1 162 ? -36.562 -37.531 -29.312 1 35.38 162 SER B N 1
ATOM 2576 C CA . SER B 1 162 ? -38 -37.344 -29.609 1 35.38 162 SER B CA 1
ATOM 2577 C C . SER B 1 162 ? -38.844 -38.344 -28.812 1 35.38 162 SER B C 1
ATOM 2579 O O . SER B 1 162 ? -38.75 -39.562 -29.047 1 35.38 162 SER B O 1
ATOM 2581 N N . LEU B 1 163 ? -38.844 -38.344 -27.531 1 37.56 163 LEU B N 1
ATOM 2582 C CA . LEU B 1 163 ? -39.844 -39.125 -26.812 1 37.56 163 LEU B CA 1
ATOM 2583 C C . LEU B 1 163 ? -41.219 -38.969 -27.422 1 37.56 163 LEU B C 1
ATOM 2585 O O . LEU B 1 163 ? -41.781 -37.875 -27.375 1 37.56 163 LEU B O 1
ATOM 2589 N N . THR B 1 164 ? -41.438 -39.625 -28.516 1 36.94 164 THR B N 1
ATOM 2590 C CA . THR B 1 164 ? -42.719 -39.844 -29.188 1 36.94 164 THR B CA 1
ATOM 2591 C C . THR B 1 164 ? -43.75 -40.375 -28.203 1 36.94 164 THR B C 1
ATOM 2593 O O . THR B 1 164 ? -43.562 -41.438 -27.609 1 36.94 164 THR B O 1
ATOM 2596 N N . ILE B 1 165 ? -44.344 -39.5 -27.469 1 34.62 165 ILE B N 1
ATOM 2597 C CA . ILE B 1 165 ? -45.5 -39.781 -26.656 1 34.62 165 ILE B CA 1
ATOM 2598 C C . ILE B 1 165 ? -46.594 -40.406 -27.547 1 34.62 165 ILE B C 1
ATOM 2600 O O . ILE B 1 165 ? -47.094 -39.75 -28.469 1 34.62 165 ILE B O 1
ATOM 2604 N N . THR B 1 166 ? -46.406 -41.688 -27.953 1 31.16 166 THR B N 1
ATOM 2605 C CA . THR B 1 166 ? -47.438 -42.469 -28.641 1 31.16 166 THR B CA 1
ATOM 2606 C C . THR B 1 166 ? -48.719 -42.562 -27.781 1 31.16 166 THR B C 1
ATOM 2608 O O . THR B 1 166 ? -48.625 -42.938 -26.625 1 31.16 166 THR B O 1
ATOM 2611 N N . ASN B 1 167 ? -49.812 -41.906 -28.281 1 29.56 167 ASN B N 1
ATOM 2612 C CA . ASN B 1 167 ? -51.188 -42.281 -27.969 1 29.56 167 ASN B CA 1
ATOM 2613 C C . ASN B 1 167 ? -51.469 -43.719 -28.406 1 29.56 167 ASN B C 1
ATOM 2615 O O . ASN B 1 167 ? -51.094 -44.125 -29.484 1 29.56 167 ASN B O 1
#

Solvent-accessible surface area (backbone atoms only — not comparable to full-atom values): 19084 Å² total; per-residue (Å²): 110,70,68,61,53,54,50,52,51,52,51,52,50,46,51,53,43,49,53,54,52,66,64,57,50,64,67,43,51,49,49,58,40,60,49,67,53,65,37,50,53,53,53,51,39,50,40,36,39,38,41,76,71,69,45,60,62,85,68,39,70,45,59,71,56,34,28,51,49,50,58,69,44,36,61,67,43,49,31,50,51,58,70,65,56,48,55,90,75,50,53,58,68,57,28,52,51,33,48,61,62,53,66,79,54,52,65,67,62,37,37,71,72,32,64,54,45,25,53,47,39,52,39,43,52,47,45,28,50,49,26,48,48,40,52,52,32,47,75,71,71,38,81,63,86,72,82,83,84,56,88,68,78,76,74,76,76,76,69,83,70,81,78,76,76,83,125,112,69,67,60,52,53,50,50,52,51,49,52,51,46,50,52,43,50,53,52,50,65,62,57,50,61,68,43,52,50,49,58,43,62,52,65,51,68,40,49,51,52,53,49,38,51,40,37,39,40,41,75,72,69,47,60,66,84,69,38,70,46,59,71,54,35,27,50,48,49,59,70,43,36,60,67,43,49,33,51,50,60,71,66,57,48,55,90,75,49,53,58,68,59,26,52,51,33,48,62,63,51,65,80,55,52,66,68,62,37,38,72,75,32,64,54,43,26,53,47,39,52,40,41,53,49,45,28,51,48,26,46,49,39,51,52,31,47,75,72,71,37,80,64,88,72,84,83,81,57,91,67,78,77,75,76,75,77,71,83,71,81,78,73,81,76,129

Organism: Stichopus japonicus (NCBI:txid307972)

Foldseek 3Di:
DVVVVVVVVVVVVVVVVVVVVVPDDPVNVVCVVLQDPDCVLLLLLLLLLVLLLPDDSVQSPDPVSVVVVPVVCPPVNSVVSLLPRDLCPGDLVSLVVSCVSLVVDDLVRSCSNPVVSSVSSVSSPVSSVVSNVCVVCVVVVHHDDDDPPRPPPPPPPPPVPPPPPDD/DVVVVVVVVVVVVVVVVVVVVVPDDPVNVVCVVLQDPPVVVLLLLLLLLVLLLPDDSVQSPDPVSVVVVCVVCDPVNSVVSLLPRDLCPGDLVSLVVSCVSLVVDDLVRNCSNPVVSSVSSVSSPVSSVVSNVCVVCVVVVHHDDDDPPRPPPPPPPPPVPPPPPDD

Secondary structure (DSSP, 8-state):
-HHHHHHHHHHHHHHHHHHHHHT--HHHHHHHHT--SBTHHHHHHHHHHHHHTT--GGGTSSHHHHHHHHHHHHHHHHHHHHHH--GGGS-HHHHHHHHHHHTT--HHHHHHH-HHHHHHHHHHHHHHHHHHHHHHHHHTTPPPP--S-------------------/-HHHHHHHHHHHHHHHHHHHHHT--HHHHHHHHT--SBTHHHHHHHHHHHHHTT--GGGTSSHHHHHHHHHHHHHHHHHHHHHH--GGGS-HHHHHHHHHHHTT--HHHHHHH-HHHHHHHHHHHHHHHHHHHHHHHHHTTPPPP--S-------------------

Sequence (334 aa):
MAAANKMLLSLKRLKRLKDEILNLKQSTVAEIRSYSKHTPHVHKVMIATYILLGNKESELKDWKKMQALIGKTGKEGMKRRVMEADPNKIRPETATKVKGILSAFDLEQVRDVSAGAAIFFAWSSATEEDVLERERQRAEGITPTELKGGHKNIKTDITSGSLTITNMAAANKMLLSLKRLKRLKDEILNLKQSTVAEIRSYSKHTPHVHKVMIATYILLGNKESELKDWKKMQALIGKTGKEGMKRRVMEADPNKIRPETATKVKGILSAFDLEQVRDVSAGAAIFFAWSSATEEDVLERERQRAEGITPTELKGGHKNIKTDITSGSLTITN